Protein AF-A0A922HYL7-F1 (afdb_monomer)

Sequence (282 aa):
MSSSYYTVFIHINLTCRTMPSRPPATLTWHINQEIADSRYVKSLSVLSSSSDGLIGSASQLFFYSESSHYHGGLLKITCLSDIILQYTVASEEVMIGGANDPSSSSSSDLFNRYRNSAHQMITDSMSKDIPIITGISHQRYYKPGDIVNLTCISRAKPAPKLSFMVNDEEANPAQIREYPIFPLSDGSFASKLGLKFKVKMENSVSSSSSLSHSGKHYHHQLSNRLSSNSKNDRTSSNIKQYRIKCLASMEKNIYHVKNELLLGTSKQSSGLHFSENFALHP

Second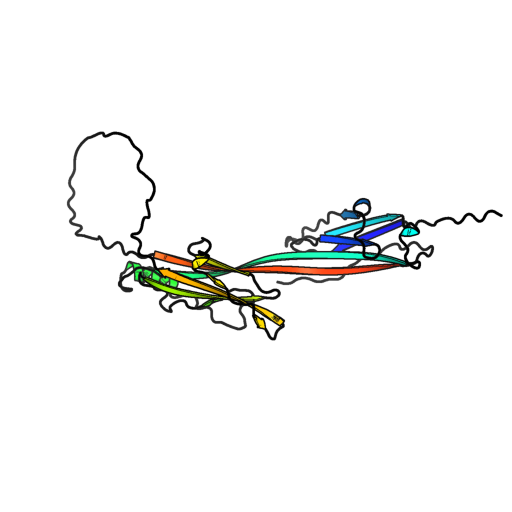ary structure (DSSP, 8-state):
---------EEEEEEEE---BSSPPEEEEEETTEEPPGGGEEEE------TT--B--EEEEEEEEPGGG-BTTEEEEEEEEEEEEEEEEEEEEEEEE--S-TTSHHHHHHHHHHTTS------TTS-TTS-EEE---TT-EE-TTPEEEEEEEEEESSPPEEEEEETTEEPPGGGEEE---EE-TTS-EEEEEEEEEEPPPTT------------------------------------EEEEEEEEEEEEEEEEEEEEEEEESSS----------------

Nearest PDB structures (foldseek):
  7sht-assembly1_D  TM=2.839E-01  e=1.387E-04  Homo sapiens
  5lgk-assembly2_C  TM=2.955E-01  e=4.429E-04  Homo sapiens
  5mok-assembly1_A  TM=3.196E-01  e=3.242E-03  Homo sapiens
  7shz-assembly2_G-2  TM=3.278E-01  e=5.046E-03  Homo sapiens
  5mok-assembly1_C  TM=3.016E-01  e=3.827E-03  Homo sapiens

pLDDT: mean 71.83, std 23.84, range [24.25, 98.25]

Structure (mmCIF, N/CA/C/O backbone):
data_AF-A0A922HYL7-F1
#
_entry.id   AF-A0A922HYL7-F1
#
loop_
_atom_site.group_PDB
_atom_site.id
_atom_site.type_symbol
_atom_site.label_atom_id
_atom_site.label_alt_id
_atom_site.label_comp_id
_atom_site.label_asym_id
_atom_site.label_entity_id
_atom_site.label_seq_id
_atom_site.pdbx_PDB_ins_code
_atom_site.Cartn_x
_atom_site.Cartn_y
_atom_site.Cartn_z
_atom_site.occupancy
_atom_site.B_iso_or_equiv
_atom_site.auth_seq_id
_atom_site.auth_comp_id
_atom_site.auth_asym_id
_atom_site.auth_atom_id
_atom_site.pdbx_PDB_model_num
ATOM 1 N N . MET A 1 1 ? 35.773 -18.701 -55.624 1.00 32.81 1 MET A N 1
ATOM 2 C CA . MET A 1 1 ? 35.397 -17.430 -54.968 1.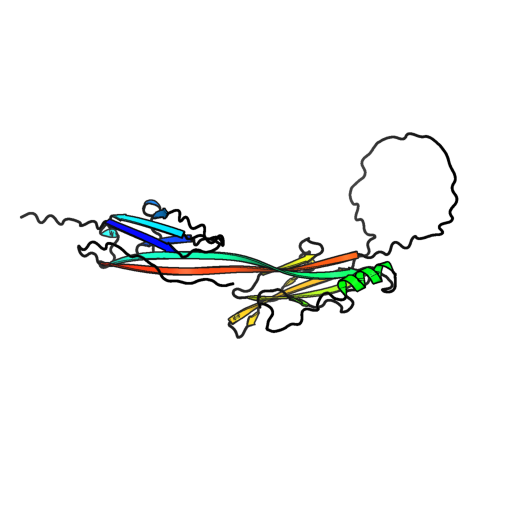00 32.81 1 MET A CA 1
ATOM 3 C C . MET A 1 1 ? 34.845 -17.779 -53.599 1.00 32.81 1 MET A C 1
ATOM 5 O O . MET A 1 1 ? 33.815 -18.432 -53.524 1.00 32.81 1 MET A O 1
ATOM 9 N N . SER A 1 2 ? 35.603 -17.477 -52.544 1.00 33.75 2 SER A N 1
ATOM 10 C CA . SER A 1 2 ? 35.212 -17.737 -51.156 1.00 33.75 2 SER A CA 1
ATOM 11 C C . SER A 1 2 ? 34.183 -16.686 -50.741 1.00 33.75 2 SER A C 1
ATOM 13 O O . SER A 1 2 ? 34.509 -15.501 -50.707 1.00 33.75 2 SER A O 1
ATOM 15 N N . SER A 1 3 ? 32.936 -17.093 -50.507 1.00 31.38 3 SER A N 1
ATOM 16 C CA . SER A 1 3 ? 31.897 -16.207 -49.977 1.00 31.38 3 SER A CA 1
ATOM 17 C C . SER A 1 3 ? 32.076 -16.117 -48.465 1.00 31.38 3 SER A C 1
ATOM 19 O O . SER A 1 3 ? 31.542 -16.938 -47.721 1.00 31.38 3 SER A O 1
ATOM 21 N N . SER A 1 4 ? 32.865 -15.147 -48.002 1.00 33.19 4 SER A N 1
ATOM 22 C CA . SER A 1 4 ? 32.907 -14.794 -46.584 1.00 33.19 4 SER A CA 1
ATOM 23 C C . SER A 1 4 ? 31.569 -14.164 -46.201 1.00 33.19 4 SER A C 1
ATOM 25 O O . SER A 1 4 ? 31.315 -12.996 -46.490 1.00 33.19 4 SER A O 1
ATOM 27 N N . TYR A 1 5 ? 30.696 -14.945 -45.568 1.00 37.66 5 TYR A N 1
ATOM 28 C CA . TYR A 1 5 ? 29.539 -14.415 -44.855 1.00 37.66 5 TYR A CA 1
ATOM 29 C C . TYR A 1 5 ? 30.061 -13.595 -43.672 1.00 37.66 5 TYR A C 1
ATOM 31 O O . TYR A 1 5 ? 30.460 -14.146 -42.650 1.00 37.66 5 TYR A O 1
ATOM 39 N N . TYR A 1 6 ? 30.125 -12.274 -43.825 1.00 39.06 6 TYR A N 1
ATOM 40 C CA . TYR A 1 6 ? 30.402 -11.386 -42.704 1.00 39.06 6 TYR A CA 1
ATOM 41 C C . TYR A 1 6 ? 29.176 -11.374 -41.793 1.00 39.06 6 TYR A C 1
ATOM 43 O O . TYR A 1 6 ? 28.117 -10.876 -42.177 1.00 39.06 6 TYR A O 1
ATOM 51 N N . THR A 1 7 ? 29.308 -11.920 -40.586 1.00 45.84 7 THR A N 1
ATOM 52 C CA . THR A 1 7 ? 28.324 -11.719 -39.522 1.00 45.84 7 THR A CA 1
ATOM 53 C C . THR A 1 7 ? 28.359 -10.240 -39.151 1.00 45.84 7 THR A C 1
ATOM 55 O O . THR A 1 7 ? 29.299 -9.767 -38.513 1.00 45.84 7 THR A O 1
ATOM 58 N N . VAL A 1 8 ? 27.379 -9.471 -39.622 1.00 52.75 8 VAL A N 1
ATOM 59 C CA . VAL A 1 8 ? 27.246 -8.061 -39.250 1.00 52.75 8 VAL A CA 1
ATOM 60 C C . VAL A 1 8 ? 26.714 -8.022 -37.822 1.00 52.75 8 VAL A C 1
ATOM 62 O O . VAL A 1 8 ? 25.523 -8.205 -37.596 1.00 52.75 8 VAL A O 1
ATOM 65 N N . PHE A 1 9 ? 27.601 -7.806 -36.855 1.00 61.69 9 PHE A N 1
ATOM 66 C CA . PHE A 1 9 ? 27.202 -7.523 -35.481 1.00 61.69 9 PHE A CA 1
ATOM 67 C C . PHE A 1 9 ? 26.658 -6.093 -35.424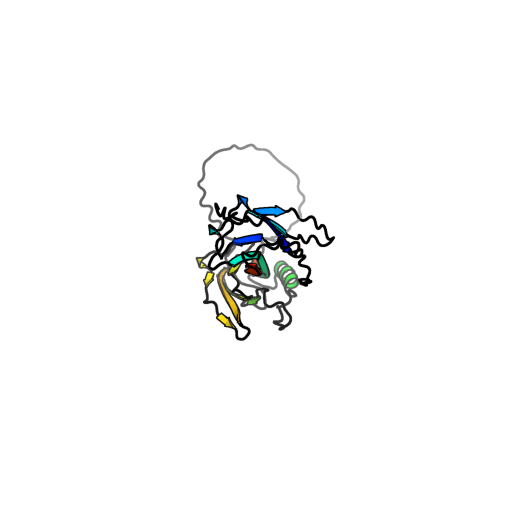 1.00 61.69 9 PHE A C 1
ATOM 69 O O . PHE A 1 9 ? 27.402 -5.132 -35.641 1.00 61.69 9 PHE A O 1
ATOM 76 N N . ILE A 1 10 ? 25.359 -5.929 -35.155 1.00 71.69 10 ILE A N 1
ATOM 77 C CA . ILE A 1 10 ? 24.786 -4.600 -34.918 1.00 71.69 10 ILE A CA 1
ATOM 78 C C . ILE A 1 10 ? 25.070 -4.241 -33.468 1.00 71.69 10 ILE A C 1
ATOM 80 O O . ILE A 1 10 ? 24.700 -4.964 -32.540 1.00 71.69 10 ILE A O 1
ATOM 84 N N . HIS A 1 11 ? 25.746 -3.118 -33.282 1.00 80.25 11 HIS A N 1
ATOM 85 C CA . HIS A 1 11 ? 26.005 -2.570 -31.970 1.00 80.25 11 HIS A CA 1
ATOM 86 C C . HIS A 1 11 ? 24.747 -1.874 -31.445 1.00 80.25 11 HIS A C 1
ATOM 88 O O . HIS A 1 11 ? 24.308 -0.862 -31.997 1.00 80.25 11 HIS A O 1
ATOM 94 N N . ILE A 1 12 ? 24.161 -2.425 -30.389 1.00 84.94 12 ILE A N 1
ATOM 95 C CA . ILE A 1 12 ? 22.937 -1.913 -29.783 1.00 84.94 12 ILE A CA 1
ATOM 96 C C . ILE A 1 12 ? 23.328 -1.033 -28.614 1.00 84.94 12 ILE A C 1
ATOM 98 O O . ILE A 1 12 ? 24.046 -1.460 -27.716 1.00 84.94 12 ILE A O 1
ATOM 102 N N . ASN A 1 13 ? 22.850 0.206 -28.642 1.00 88.12 13 ASN A N 1
ATOM 103 C CA . ASN A 1 13 ? 23.047 1.181 -27.583 1.00 88.12 13 ASN A CA 1
ATOM 104 C C . ASN A 1 13 ? 21.745 1.960 -27.395 1.00 88.12 13 ASN A C 1
ATOM 106 O O . ASN A 1 13 ? 21.476 2.935 -28.098 1.00 88.12 13 ASN A O 1
ATOM 110 N N . LEU A 1 14 ? 20.918 1.484 -26.472 1.00 88.44 14 LEU A N 1
ATOM 111 C CA . LEU A 1 14 ? 19.607 2.046 -26.185 1.00 88.44 14 LEU A CA 1
ATOM 112 C C . LEU A 1 14 ? 19.611 2.652 -24.793 1.00 88.44 14 LEU A C 1
ATOM 114 O O . LEU A 1 14 ? 20.201 2.106 -23.869 1.00 88.44 14 LEU A O 1
ATOM 118 N N . THR A 1 15 ? 18.935 3.784 -24.630 1.00 89.19 15 THR A N 1
ATOM 119 C CA . THR A 1 15 ? 18.720 4.393 -23.316 1.00 89.19 15 THR A CA 1
ATOM 120 C C . THR A 1 15 ? 17.232 4.461 -23.035 1.00 89.19 15 THR A C 1
ATOM 122 O O . THR A 1 15 ? 16.462 4.966 -23.847 1.00 89.19 15 THR A O 1
ATOM 125 N N . CYS A 1 16 ? 16.842 3.989 -21.861 1.00 89.25 16 CYS A N 1
ATOM 126 C CA . CYS A 1 16 ? 15.501 4.119 -21.327 1.00 89.25 16 CYS A CA 1
ATOM 127 C C . CYS A 1 16 ? 15.532 5.144 -20.197 1.00 89.25 16 CYS A C 1
ATOM 129 O O . CYS A 1 16 ? 16.457 5.144 -19.383 1.00 89.25 16 CYS A O 1
ATOM 131 N N . ARG A 1 17 ? 14.550 6.045 -20.175 1.00 86.88 17 ARG A N 1
ATOM 132 C CA . ARG A 1 17 ? 14.385 7.066 -19.139 1.00 86.88 17 ARG A CA 1
ATOM 133 C C . ARG A 1 17 ? 12.930 7.103 -18.702 1.00 86.88 17 ARG A C 1
ATOM 135 O O . ARG A 1 17 ? 12.044 7.011 -19.549 1.00 86.88 17 ARG A O 1
ATOM 142 N N . THR A 1 18 ? 12.700 7.266 -17.408 1.00 84.88 18 THR A N 1
ATOM 143 C CA . THR A 1 18 ? 11.376 7.523 -16.840 1.00 84.88 18 THR A CA 1
ATOM 144 C C . THR A 1 18 ? 11.246 8.984 -16.452 1.00 84.88 18 THR A C 1
ATOM 146 O O . THR A 1 18 ? 12.239 9.679 -16.223 1.00 84.88 18 THR A O 1
ATOM 149 N N . MET A 1 19 ? 10.005 9.440 -16.321 1.00 80.62 19 MET A N 1
ATOM 150 C CA . MET A 1 19 ? 9.740 10.706 -15.651 1.00 80.62 19 MET A CA 1
ATOM 151 C C . MET A 1 19 ? 10.118 10.641 -14.163 1.00 80.62 19 MET A C 1
ATOM 153 O O . MET A 1 19 ? 10.165 9.542 -13.589 1.00 80.62 19 MET A O 1
ATOM 157 N N . PRO A 1 20 ? 10.381 11.801 -13.533 1.00 82.00 20 PRO A N 1
ATOM 158 C CA . PRO A 1 20 ? 10.578 11.881 -12.097 1.00 82.00 20 PRO A CA 1
ATOM 159 C C . PRO A 1 20 ? 9.376 11.343 -11.323 1.00 82.00 20 PRO A C 1
ATOM 161 O O . PRO A 1 20 ? 8.229 11.664 -11.623 1.00 82.00 20 PRO A O 1
ATOM 164 N N . SER A 1 21 ? 9.648 10.512 -10.324 1.00 82.56 21 SER A N 1
ATOM 165 C CA . SER A 1 21 ? 8.646 9.911 -9.445 1.00 82.56 21 SER A CA 1
ATOM 166 C C . SER A 1 21 ? 9.212 9.751 -8.036 1.00 82.56 21 SER A C 1
ATOM 168 O O . SER A 1 21 ? 10.406 9.957 -7.794 1.00 82.56 21 SER A O 1
ATOM 170 N N . ARG A 1 22 ? 8.341 9.430 -7.077 1.00 82.44 22 ARG A N 1
ATOM 171 C CA . ARG A 1 22 ? 8.742 9.095 -5.712 1.00 82.44 22 ARG A CA 1
ATOM 172 C C . ARG A 1 22 ? 7.908 7.905 -5.215 1.00 82.44 22 ARG A C 1
ATOM 174 O O . ARG A 1 22 ? 6.709 8.084 -5.007 1.00 82.44 22 ARG A O 1
ATOM 181 N N . PRO A 1 23 ? 8.520 6.725 -4.998 1.00 86.62 23 PRO A N 1
ATOM 182 C CA . PRO A 1 23 ? 9.939 6.404 -5.220 1.00 86.62 23 PRO A CA 1
ATOM 183 C C . PRO A 1 23 ? 10.324 6.403 -6.717 1.00 86.62 23 PRO A C 1
ATOM 185 O O . PRO A 1 23 ? 9.430 6.346 -7.559 1.00 86.62 23 PRO A O 1
ATOM 188 N N . PRO A 1 24 ? 11.627 6.484 -7.059 1.00 86.00 24 PRO A N 1
ATOM 189 C CA . PRO A 1 24 ? 12.080 6.364 -8.443 1.00 86.00 24 PRO A CA 1
ATOM 190 C C . PRO A 1 24 ? 11.758 4.976 -9.010 1.00 86.00 24 PRO A C 1
ATOM 192 O O . PRO A 1 24 ? 11.843 3.969 -8.306 1.00 86.00 24 PRO A O 1
ATOM 195 N N . ALA A 1 25 ? 11.428 4.919 -10.298 1.00 88.69 25 ALA A N 1
ATOM 196 C CA . ALA A 1 25 ? 11.105 3.670 -10.976 1.00 88.69 25 ALA A CA 1
ATOM 197 C C . ALA A 1 25 ? 12.315 2.730 -11.091 1.00 88.69 25 ALA A C 1
ATOM 199 O O . ALA A 1 25 ? 13.434 3.157 -11.379 1.00 88.69 25 ALA A O 1
ATOM 200 N N . THR A 1 26 ? 12.082 1.431 -10.960 1.00 91.06 26 THR A N 1
ATOM 201 C CA . THR A 1 26 ? 13.062 0.391 -11.279 1.00 91.06 26 THR A CA 1
ATOM 202 C C . THR A 1 26 ? 12.964 0.053 -12.761 1.00 91.06 26 THR A C 1
ATOM 204 O O . THR A 1 26 ? 11.878 -0.234 -13.256 1.00 91.06 26 THR A O 1
ATOM 207 N N . LEU A 1 27 ? 14.089 0.090 -13.480 1.00 91.50 27 LEU A N 1
ATOM 208 C CA . LEU A 1 27 ? 14.145 -0.203 -14.913 1.00 91.50 27 LEU A CA 1
ATOM 209 C C . LEU A 1 27 ? 14.733 -1.588 -15.178 1.00 91.50 27 LEU A C 1
ATOM 211 O O . LEU A 1 27 ? 15.870 -1.854 -14.795 1.00 91.50 27 LEU A O 1
ATOM 215 N N . THR A 1 28 ? 13.993 -2.421 -15.906 1.00 94.50 28 THR A N 1
ATOM 216 C CA . THR A 1 28 ? 14.413 -3.764 -16.328 1.00 94.50 28 THR A CA 1
ATOM 217 C C . THR A 1 28 ? 14.401 -3.861 -17.847 1.00 94.50 28 THR A C 1
ATOM 219 O O . THR A 1 28 ? 13.447 -3.435 -18.496 1.00 94.50 28 THR A O 1
ATOM 222 N N . TRP A 1 29 ? 15.456 -4.430 -18.426 1.00 95.81 29 TRP A N 1
ATOM 223 C CA . TRP A 1 29 ? 15.527 -4.699 -19.860 1.00 95.81 29 TRP A CA 1
ATOM 224 C C . TRP A 1 29 ? 15.229 -6.163 -20.146 1.00 95.81 29 TRP A C 1
ATOM 226 O O . TRP A 1 29 ? 15.710 -7.040 -19.432 1.00 95.81 29 TRP A O 1
ATOM 236 N N . HIS A 1 30 ? 14.493 -6.417 -21.223 1.00 95.00 30 HIS A N 1
ATOM 237 C CA . HIS A 1 30 ? 14.316 -7.750 -21.776 1.00 95.00 30 HIS A CA 1
ATOM 238 C C . HIS A 1 30 ? 14.796 -7.803 -23.223 1.00 95.00 30 HIS A C 1
ATOM 240 O O . HIS A 1 30 ? 14.518 -6.895 -24.011 1.00 95.00 30 HIS A O 1
ATOM 246 N N . ILE A 1 31 ? 15.468 -8.895 -23.568 1.00 93.00 31 ILE A N 1
ATOM 247 C CA . ILE A 1 31 ? 15.835 -9.275 -24.928 1.00 93.00 31 ILE A CA 1
ATOM 248 C C . ILE A 1 31 ? 15.011 -10.519 -25.262 1.00 93.00 31 ILE A C 1
ATOM 250 O O . ILE A 1 31 ? 15.095 -11.530 -24.578 1.00 93.00 31 ILE A O 1
ATOM 254 N N . ASN A 1 32 ? 14.148 -10.426 -26.272 1.00 90.69 32 ASN A N 1
ATOM 255 C CA . ASN A 1 32 ? 13.232 -11.492 -26.687 1.00 90.69 32 ASN A CA 1
ATOM 256 C C . ASN A 1 32 ? 12.379 -12.087 -25.554 1.00 90.69 32 ASN A C 1
ATOM 258 O O . ASN A 1 32 ? 12.072 -13.272 -25.567 1.00 90.69 32 ASN A O 1
ATOM 262 N N . GLN A 1 33 ? 11.911 -11.231 -24.636 1.00 89.94 33 GLN A N 1
ATOM 263 C CA . GLN A 1 33 ? 11.113 -11.572 -23.441 1.00 89.94 33 GLN A CA 1
ATOM 264 C C . GLN A 1 33 ? 11.919 -12.153 -22.268 1.00 89.94 33 GLN A C 1
ATOM 266 O O . GLN A 1 33 ? 11.398 -12.202 -21.155 1.00 89.94 33 GLN A O 1
ATOM 271 N N . GLU A 1 34 ? 13.196 -12.476 -22.454 1.00 93.94 34 GLU A N 1
ATOM 272 C CA . GLU A 1 34 ? 14.091 -12.880 -21.367 1.00 93.94 34 GLU A CA 1
ATOM 273 C C . GLU A 1 34 ? 14.771 -11.664 -20.740 1.00 93.94 34 GLU A C 1
ATOM 275 O O . GLU A 1 34 ? 15.048 -10.684 -21.430 1.00 93.94 34 GLU A O 1
ATOM 280 N N . ILE A 1 35 ? 15.025 -11.701 -19.429 1.00 95.50 35 ILE A N 1
ATOM 281 C CA . ILE A 1 35 ? 15.731 -10.616 -18.736 1.00 95.50 35 ILE A CA 1
ATOM 282 C C . ILE A 1 35 ? 17.129 -10.482 -19.346 1.00 95.50 35 ILE A C 1
ATOM 284 O O . ILE A 1 35 ? 17.865 -11.462 -19.447 1.00 95.50 35 ILE A O 1
ATOM 288 N N . ALA A 1 36 ? 17.486 -9.265 -19.754 1.00 94.56 36 ALA A N 1
ATOM 289 C CA . ALA A 1 36 ? 18.796 -8.991 -20.322 1.00 94.56 36 ALA A CA 1
ATOM 290 C C . ALA A 1 36 ? 19.898 -9.276 -19.291 1.00 94.56 36 ALA A C 1
ATOM 292 O O . ALA A 1 36 ? 19.763 -8.943 -18.111 1.00 94.56 36 ALA A O 1
ATOM 293 N N . ASP A 1 37 ? 21.009 -9.848 -19.752 1.00 94.31 37 ASP A N 1
ATOM 294 C CA . ASP A 1 37 ? 22.188 -10.066 -18.918 1.00 94.31 37 ASP A CA 1
ATOM 295 C C . ASP A 1 37 ? 22.644 -8.737 -18.291 1.00 94.31 37 ASP A C 1
ATOM 297 O O . ASP A 1 37 ? 22.739 -7.708 -18.968 1.00 94.31 37 ASP A O 1
ATOM 301 N N . SER A 1 38 ? 22.939 -8.750 -16.989 1.00 93.75 38 SER A N 1
ATOM 302 C CA . SER A 1 38 ? 23.337 -7.550 -16.249 1.00 93.75 38 SER A CA 1
ATOM 303 C C . SER A 1 38 ? 24.608 -6.906 -16.807 1.00 93.75 38 SER A C 1
ATOM 305 O O . SER A 1 38 ? 24.785 -5.699 -16.671 1.00 93.75 38 SER A O 1
ATOM 307 N N . ARG A 1 39 ? 25.459 -7.669 -17.508 1.00 94.44 39 ARG A N 1
ATOM 308 C CA . ARG A 1 39 ? 26.647 -7.159 -18.212 1.00 94.44 39 ARG A CA 1
ATOM 309 C C . ARG A 1 39 ? 26.302 -6.201 -19.353 1.00 94.44 39 ARG A C 1
ATOM 311 O O . ARG A 1 39 ? 27.126 -5.359 -19.699 1.00 94.44 39 ARG A O 1
ATOM 318 N N . TYR A 1 40 ? 25.106 -6.320 -19.928 1.00 93.38 40 TYR A N 1
ATOM 319 C CA . TYR A 1 40 ? 24.616 -5.434 -20.985 1.00 93.38 40 TYR A CA 1
ATOM 320 C C . TYR A 1 40 ? 23.902 -4.201 -20.436 1.00 93.38 40 TYR A C 1
ATOM 322 O O . TYR A 1 40 ? 23.618 -3.272 -21.189 1.00 93.38 40 TYR A O 1
ATOM 330 N N . VAL A 1 41 ? 23.586 -4.176 -19.141 1.00 95.00 41 VAL A N 1
ATOM 331 C CA . VAL A 1 41 ? 22.745 -3.144 -18.542 1.00 95.00 41 VAL A CA 1
ATOM 332 C C . VAL A 1 41 ? 23.574 -2.247 -17.637 1.00 95.00 41 VAL A C 1
ATOM 334 O O . VAL A 1 41 ? 24.170 -2.682 -16.656 1.00 95.00 41 VAL A O 1
ATOM 337 N N . LYS A 1 42 ? 23.552 -0.947 -17.921 1.00 92.50 42 LYS A N 1
ATOM 338 C CA . LYS A 1 42 ? 24.167 0.072 -17.073 1.00 92.50 42 LYS A CA 1
ATOM 339 C C . LYS A 1 42 ? 23.096 0.990 -16.506 1.00 92.50 42 LYS A C 1
ATOM 341 O O . LYS A 1 42 ? 22.421 1.693 -17.255 1.00 92.50 42 LYS A O 1
ATOM 346 N N . SER A 1 43 ? 22.962 1.024 -15.182 1.00 86.62 43 SER A N 1
ATOM 347 C CA . SER A 1 43 ? 22.154 2.054 -14.524 1.00 86.62 43 SER A CA 1
ATOM 348 C C . SER A 1 43 ? 22.813 3.419 -14.725 1.00 86.62 43 SER A C 1
ATOM 350 O O . SER A 1 43 ? 24.023 3.572 -14.532 1.00 86.62 43 SER A O 1
ATOM 352 N N . LEU A 1 44 ? 22.030 4.401 -15.160 1.00 83.94 44 LEU A N 1
ATOM 353 C CA . LEU A 1 44 ? 22.473 5.776 -15.320 1.00 83.94 44 LEU A CA 1
ATOM 354 C C . LEU A 1 44 ? 21.883 6.586 -14.169 1.00 83.94 44 LEU A C 1
ATOM 356 O O . LEU A 1 44 ? 20.667 6.649 -13.999 1.00 83.94 44 LEU A O 1
ATOM 360 N N . SER A 1 45 ? 22.738 7.242 -13.388 1.00 62.94 45 SER A N 1
ATOM 361 C CA . SER A 1 45 ? 22.275 8.194 -12.382 1.00 62.94 45 SER A CA 1
ATOM 362 C C . SER A 1 45 ? 21.597 9.370 -13.084 1.00 62.94 45 SER A C 1
ATOM 364 O O . SER A 1 45 ? 22.265 10.134 -13.786 1.00 62.94 45 SER A O 1
ATOM 366 N N . VAL A 1 46 ? 20.288 9.536 -12.903 1.00 62.75 46 VAL A N 1
ATOM 367 C CA . VAL A 1 46 ? 19.598 10.765 -13.305 1.00 62.75 46 VAL A CA 1
ATOM 368 C C . VAL A 1 46 ? 19.570 11.692 -12.103 1.00 62.75 46 VAL A C 1
ATOM 370 O O . VAL A 1 46 ? 18.914 11.425 -11.100 1.00 62.75 46 VAL A O 1
ATOM 373 N N . LEU A 1 47 ? 20.308 12.794 -12.213 1.00 63.12 47 LEU A N 1
ATOM 374 C CA . LEU A 1 47 ? 20.111 13.953 -11.360 1.00 63.12 47 LEU A CA 1
ATOM 375 C C . LEU A 1 47 ? 18.850 14.672 -11.843 1.00 63.12 47 LEU A C 1
ATOM 377 O O . LEU A 1 47 ? 18.848 15.236 -12.935 1.00 63.12 47 LEU A O 1
ATOM 381 N N . SER A 1 48 ? 17.807 14.727 -11.026 1.00 55.28 48 SER A N 1
ATOM 382 C CA . SER A 1 48 ? 16.833 15.811 -11.147 1.00 55.28 48 SER A CA 1
ATOM 383 C C . SER A 1 48 ? 16.362 16.229 -9.765 1.00 55.28 48 SER A C 1
ATOM 385 O O . SER A 1 48 ? 15.374 15.733 -9.251 1.00 55.28 48 SER A O 1
ATOM 387 N N . SER A 1 49 ? 17.110 17.158 -9.173 1.00 52.34 49 SER A N 1
ATOM 388 C CA . SER A 1 49 ? 16.654 18.012 -8.080 1.00 52.34 49 SER A CA 1
ATOM 389 C C . SER A 1 49 ? 15.659 19.027 -8.654 1.00 52.34 49 SER A C 1
ATOM 391 O O . SER A 1 49 ? 16.001 20.191 -8.866 1.00 52.34 49 SER A O 1
ATOM 393 N N . SER A 1 50 ? 14.436 18.598 -8.954 1.00 57.00 50 SER A N 1
ATOM 394 C CA . SER A 1 50 ? 13.315 19.534 -8.926 1.00 57.00 50 SER A CA 1
ATOM 395 C C . SER A 1 50 ? 13.071 19.925 -7.464 1.00 57.00 50 SER A C 1
ATOM 397 O O . SER A 1 50 ? 13.340 19.149 -6.545 1.00 57.00 50 SER A O 1
ATOM 399 N N . SER A 1 51 ? 12.608 21.151 -7.213 1.00 63.03 51 SER A N 1
ATOM 400 C CA . SER A 1 51 ? 12.374 21.664 -5.851 1.00 63.03 51 SER A CA 1
ATOM 401 C C . SER A 1 51 ? 11.345 20.853 -5.044 1.00 63.03 51 SER A C 1
ATOM 403 O O . SER A 1 51 ? 11.195 21.076 -3.848 1.00 63.03 51 SER A O 1
ATOM 405 N N . ASP A 1 52 ? 10.640 19.923 -5.691 1.00 71.62 52 ASP A N 1
ATOM 406 C CA . ASP A 1 52 ? 9.634 19.016 -5.132 1.00 71.62 52 ASP A CA 1
ATOM 407 C C . ASP A 1 52 ? 10.201 17.653 -4.663 1.00 71.62 52 ASP A C 1
ATOM 409 O O . ASP A 1 52 ? 9.486 16.872 -4.032 1.00 71.62 52 ASP A O 1
ATOM 413 N N . GLY A 1 53 ? 11.483 17.361 -4.925 1.00 76.25 53 GLY A N 1
ATOM 414 C CA . GLY A 1 53 ? 12.146 16.126 -4.495 1.00 76.25 53 GLY A CA 1
ATOM 415 C C . GLY A 1 53 ? 11.762 14.859 -5.277 1.00 76.25 53 GLY A C 1
ATOM 416 O O . GLY A 1 53 ? 11.928 13.757 -4.746 1.00 76.25 53 GLY A O 1
ATOM 417 N N . LEU A 1 54 ? 11.238 14.985 -6.501 1.00 81.06 54 LEU A N 1
ATOM 418 C CA . LEU A 1 54 ? 10.983 13.856 -7.407 1.00 81.06 54 LEU A CA 1
ATOM 419 C C . LEU A 1 54 ? 12.264 13.398 -8.123 1.00 81.06 54 LEU A C 1
ATOM 421 O O . LEU A 1 54 ? 13.119 14.211 -8.452 1.00 81.06 54 LEU A O 1
ATOM 425 N N . ILE A 1 55 ? 12.400 12.096 -8.404 1.00 82.81 55 ILE A N 1
ATOM 426 C CA . ILE A 1 55 ? 13.633 11.523 -8.974 1.00 82.81 55 ILE A CA 1
ATOM 427 C C . ILE A 1 55 ? 13.307 10.688 -10.215 1.00 82.81 55 ILE A C 1
ATOM 429 O O . ILE A 1 55 ? 12.456 9.800 -10.171 1.00 82.81 55 ILE A O 1
ATOM 433 N N . GLY A 1 56 ? 13.965 10.984 -11.339 1.00 84.00 56 GLY A N 1
ATOM 434 C CA . GLY A 1 56 ? 13.876 10.174 -12.559 1.00 84.00 56 GLY A CA 1
ATOM 435 C C . GLY A 1 56 ? 14.813 8.966 -12.522 1.00 84.00 56 GLY A C 1
ATOM 436 O O . GLY A 1 56 ? 15.836 8.988 -11.841 1.00 84.00 56 GLY A O 1
ATOM 437 N N . SER A 1 57 ? 14.502 7.935 -13.304 1.00 87.62 57 SER A N 1
ATOM 438 C CA . SER A 1 57 ? 15.369 6.768 -13.481 1.00 87.62 57 SER A CA 1
ATOM 439 C C . SER A 1 57 ? 15.807 6.648 -14.930 1.00 87.62 57 SER A C 1
ATOM 441 O O . SER A 1 57 ? 15.028 6.905 -15.848 1.00 87.62 57 SER A O 1
ATOM 443 N N . ALA A 1 58 ? 17.052 6.235 -15.158 1.00 90.31 58 ALA A N 1
ATOM 444 C CA . ALA A 1 58 ? 17.528 5.903 -16.491 1.00 90.31 58 ALA A CA 1
ATOM 445 C C . ALA A 1 58 ? 18.443 4.685 -16.471 1.00 90.31 58 ALA A C 1
ATOM 447 O O . ALA A 1 58 ? 19.191 4.453 -15.525 1.00 90.31 58 ALA A O 1
ATOM 448 N N . SER A 1 59 ? 18.407 3.914 -17.548 1.00 92.94 59 SER A N 1
ATOM 449 C CA . SER A 1 59 ? 19.324 2.804 -17.760 1.00 92.94 59 SER A CA 1
ATOM 450 C C . SER A 1 59 ? 19.649 2.668 -19.238 1.00 92.94 59 SER A C 1
ATOM 452 O O . SER A 1 59 ? 18.873 3.051 -20.116 1.00 92.94 59 SER A O 1
ATOM 454 N N . GLN A 1 60 ? 20.835 2.148 -19.508 1.00 93.44 60 GLN A N 1
ATOM 455 C CA . GLN A 1 60 ? 21.354 1.923 -20.841 1.00 93.44 60 GLN A CA 1
ATOM 456 C C . GLN A 1 60 ? 21.477 0.422 -21.079 1.00 93.44 60 GLN A C 1
ATOM 458 O O . GLN A 1 60 ? 22.007 -0.285 -20.224 1.00 93.44 60 GLN A O 1
ATOM 463 N N . LEU A 1 61 ? 21.001 -0.042 -22.232 1.00 93.06 61 LEU A N 1
ATOM 464 C CA . LEU A 1 61 ? 21.247 -1.383 -22.746 1.00 93.06 61 LEU A CA 1
ATOM 465 C C . LEU A 1 61 ? 22.297 -1.293 -23.852 1.00 93.06 61 LEU A C 1
ATOM 467 O O . LEU A 1 61 ? 22.104 -0.580 -24.839 1.00 93.06 61 LEU A O 1
ATOM 471 N N . PHE A 1 62 ? 23.400 -2.008 -23.670 1.00 92.12 62 PHE A N 1
ATOM 472 C CA . PHE A 1 62 ? 24.573 -1.955 -24.525 1.00 92.12 62 PHE A CA 1
ATOM 473 C C . PHE A 1 62 ? 25.121 -3.362 -24.775 1.00 92.12 62 PHE A C 1
ATOM 475 O O . PHE A 1 62 ? 25.614 -4.005 -23.850 1.00 92.12 62 PHE A O 1
ATOM 482 N N . PHE A 1 63 ? 25.047 -3.842 -26.018 1.00 89.06 63 PHE A N 1
ATOM 483 C CA . PHE A 1 63 ? 25.619 -5.133 -26.411 1.00 89.06 63 PHE A CA 1
ATOM 484 C C . PHE A 1 63 ? 25.818 -5.246 -27.926 1.00 89.06 63 PHE A C 1
ATOM 486 O O . PHE A 1 63 ? 25.261 -4.475 -28.711 1.00 89.06 63 PHE A O 1
ATOM 493 N N . TYR A 1 64 ? 26.607 -6.235 -28.342 1.00 86.44 64 TYR A N 1
ATOM 494 C CA . TYR A 1 64 ? 26.718 -6.628 -29.744 1.00 86.44 64 TYR A CA 1
ATOM 495 C C . TYR A 1 64 ? 25.676 -7.701 -30.044 1.00 86.44 64 TYR A C 1
ATOM 497 O O . TYR A 1 64 ? 25.667 -8.755 -29.413 1.00 86.44 64 TYR A O 1
ATOM 505 N N . SER A 1 65 ? 24.797 -7.439 -31.008 1.00 82.81 65 SER A N 1
ATOM 506 C CA . SER A 1 65 ? 23.822 -8.440 -31.440 1.00 82.81 65 SER A CA 1
ATOM 507 C C . SER A 1 65 ? 24.495 -9.544 -32.250 1.00 82.81 65 SER A C 1
ATOM 509 O O . SER A 1 65 ? 25.076 -9.317 -33.308 1.00 82.81 65 SER A O 1
ATOM 511 N N . GLU A 1 66 ? 24.404 -10.759 -31.730 1.00 81.31 66 GLU A N 1
ATOM 512 C CA . GLU A 1 66 ? 24.801 -11.991 -32.415 1.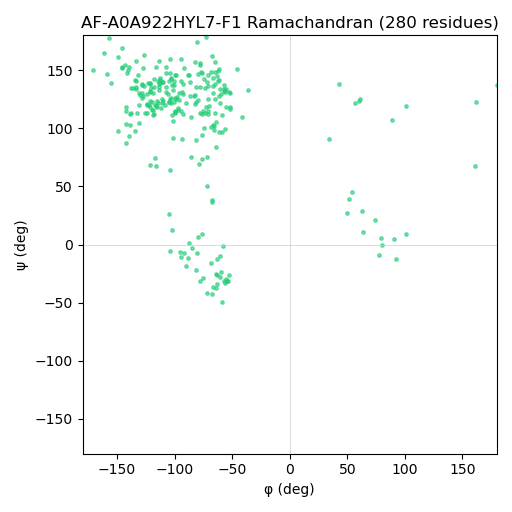00 81.31 66 GLU A CA 1
ATOM 513 C C . GLU A 1 66 ? 23.605 -12.644 -33.117 1.00 81.31 66 GLU A C 1
ATOM 515 O O . GLU A 1 66 ? 22.458 -12.429 -32.724 1.00 81.31 66 GLU A O 1
ATOM 520 N N . SER A 1 67 ? 23.858 -13.509 -34.105 1.00 78.56 67 SER A N 1
ATOM 521 C CA . SER A 1 67 ? 22.807 -14.248 -34.824 1.00 78.56 67 SER A CA 1
ATOM 522 C C . SER A 1 67 ? 21.887 -15.060 -33.902 1.00 78.56 67 SER A C 1
ATOM 524 O O . SER A 1 67 ? 20.711 -15.218 -34.212 1.00 78.56 67 SER A O 1
ATOM 526 N N . SER A 1 68 ? 22.399 -15.524 -32.758 1.00 80.88 68 SER A N 1
ATOM 527 C CA . SER A 1 68 ? 21.648 -16.232 -31.709 1.00 80.88 68 SER A CA 1
ATOM 528 C C . SER A 1 68 ? 20.516 -15.399 -31.099 1.00 80.88 68 SER A C 1
ATOM 530 O O . SER A 1 68 ? 19.506 -15.958 -30.679 1.00 80.88 68 SER A O 1
ATOM 532 N N . HIS A 1 69 ? 20.647 -14.071 -31.092 1.00 80.19 69 HIS A N 1
ATOM 533 C CA . HIS A 1 69 ? 19.639 -13.166 -30.547 1.00 80.19 69 HIS A CA 1
ATOM 534 C C . HIS A 1 69 ? 18.481 -12.901 -31.519 1.00 80.19 69 HIS A C 1
ATOM 536 O O . HIS A 1 69 ? 17.513 -12.251 -31.139 1.00 80.19 69 HIS A O 1
ATOM 542 N N . TYR A 1 70 ? 18.545 -13.356 -32.772 1.00 82.62 70 TYR A N 1
ATOM 543 C CA . TYR A 1 70 ? 17.479 -13.121 -33.745 1.00 82.62 70 TYR A CA 1
ATOM 544 C C . TYR A 1 70 ? 16.575 -14.347 -33.866 1.00 82.62 70 TYR A C 1
ATOM 546 O O . TYR A 1 70 ? 16.976 -15.388 -34.385 1.00 82.62 70 TYR A O 1
ATOM 554 N N . HIS A 1 71 ? 15.314 -14.211 -33.464 1.00 83.62 71 HIS A N 1
ATOM 555 C CA . HIS A 1 71 ? 14.300 -15.246 -33.661 1.00 83.62 71 HIS A CA 1
ATOM 556 C C . HIS A 1 71 ? 13.452 -14.889 -34.879 1.00 83.62 71 HIS A C 1
ATOM 558 O O . HIS A 1 71 ? 12.776 -13.863 -34.902 1.00 83.62 71 HIS A O 1
ATOM 564 N N . GLY A 1 72 ? 13.537 -15.701 -35.937 1.00 80.88 72 GLY A N 1
ATOM 565 C CA . GLY A 1 72 ? 12.867 -15.395 -37.207 1.00 80.88 72 GLY A CA 1
ATOM 566 C C . GLY A 1 72 ? 13.371 -14.105 -37.871 1.00 80.88 72 GLY A C 1
ATOM 567 O O . GLY A 1 72 ? 12.605 -13.429 -38.549 1.00 80.88 72 GLY A O 1
ATOM 568 N N . GLY A 1 73 ? 14.638 -13.733 -37.644 1.00 80.12 73 GLY A N 1
ATOM 569 C CA . GLY A 1 73 ? 15.240 -12.499 -38.172 1.00 80.12 73 GLY A CA 1
ATOM 570 C C . GLY A 1 73 ? 14.887 -11.226 -37.393 1.00 80.12 73 GLY A C 1
ATOM 571 O O . GLY A 1 73 ? 15.274 -10.129 -37.805 1.00 80.12 73 GLY A O 1
ATOM 572 N N . LEU A 1 74 ? 14.182 -11.365 -36.267 1.00 80.25 74 LEU A N 1
ATOM 573 C CA . LEU A 1 74 ? 13.746 -10.267 -35.414 1.00 80.25 74 LEU A CA 1
ATOM 574 C C . LEU A 1 74 ? 14.429 -10.320 -34.053 1.00 80.25 74 LEU A C 1
ATOM 576 O O . LEU A 1 74 ? 14.576 -11.384 -33.455 1.00 80.25 74 LEU A O 1
ATOM 580 N N . LEU A 1 75 ? 14.786 -9.142 -33.559 1.00 84.75 75 LEU A N 1
ATOM 581 C CA . LEU A 1 75 ? 15.262 -8.926 -32.205 1.00 84.75 75 LEU A CA 1
ATOM 582 C C . LEU A 1 75 ? 14.290 -7.978 -31.504 1.00 84.75 75 LEU A C 1
ATOM 584 O O . LEU A 1 75 ? 14.138 -6.822 -31.902 1.00 84.75 75 LEU A O 1
ATOM 588 N N . LYS A 1 76 ? 13.616 -8.469 -30.466 1.00 88.88 76 LYS A N 1
ATOM 589 C CA . LYS A 1 76 ? 12.686 -7.680 -29.659 1.00 88.88 76 LYS A CA 1
ATOM 590 C C . LYS A 1 76 ? 13.390 -7.201 -28.401 1.00 88.88 76 LYS A C 1
ATOM 592 O O . LYS A 1 76 ? 13.913 -8.008 -27.640 1.00 88.88 76 LYS A O 1
ATOM 597 N N . ILE A 1 77 ? 13.345 -5.902 -28.153 1.00 91.50 77 ILE A N 1
ATOM 598 C CA . ILE A 1 77 ? 13.884 -5.293 -26.942 1.00 91.50 77 ILE A CA 1
ATOM 599 C C . ILE A 1 77 ? 12.742 -4.632 -26.187 1.00 91.50 77 ILE A C 1
ATOM 601 O O . ILE A 1 77 ? 11.915 -3.938 -26.776 1.00 91.50 77 ILE A O 1
ATOM 605 N N . THR A 1 78 ? 12.701 -4.825 -24.876 1.00 93.50 78 THR A N 1
ATOM 606 C CA . THR A 1 78 ? 11.693 -4.217 -24.011 1.00 93.50 78 THR A CA 1
ATOM 607 C C . THR A 1 78 ? 12.376 -3.517 -22.846 1.00 93.50 78 THR A C 1
ATOM 609 O O . THR A 1 78 ? 13.203 -4.122 -22.172 1.00 93.50 78 THR A O 1
ATOM 612 N N . CYS A 1 79 ? 12.018 -2.261 -22.584 1.00 93.19 79 CYS A N 1
ATOM 613 C CA . CYS A 1 79 ? 12.279 -1.607 -21.306 1.00 93.19 79 CYS A CA 1
ATOM 614 C C . CYS A 1 79 ? 10.989 -1.620 -20.480 1.00 93.19 79 CYS A C 1
ATOM 616 O O . CYS A 1 79 ? 9.954 -1.119 -20.927 1.00 93.19 79 CYS A O 1
ATOM 618 N N . LEU A 1 80 ? 11.058 -2.197 -19.287 1.00 93.00 80 LEU A N 1
ATOM 619 C CA . LEU A 1 80 ? 10.003 -2.204 -18.284 1.00 93.00 80 LEU A CA 1
ATOM 620 C C . LEU A 1 80 ? 10.387 -1.233 -17.167 1.00 93.00 80 LEU A C 1
ATOM 622 O O . LEU A 1 80 ? 11.487 -1.329 -16.627 1.00 93.00 80 LEU A O 1
ATOM 626 N N . SER A 1 81 ? 9.481 -0.331 -16.798 1.00 91.44 81 SER A N 1
ATOM 627 C CA . SER A 1 81 ? 9.583 0.449 -15.566 1.00 91.44 81 SER A CA 1
ATOM 628 C C . SER A 1 81 ? 8.558 -0.037 -14.547 1.00 91.44 81 SER A C 1
ATOM 630 O O . SER A 1 81 ? 7.379 -0.134 -14.889 1.00 91.44 81 SER A O 1
ATOM 632 N N . ASP A 1 82 ? 8.994 -0.272 -13.315 1.00 89.62 82 ASP A N 1
ATOM 633 C CA . ASP A 1 82 ? 8.169 -0.684 -12.173 1.00 89.62 82 ASP A CA 1
ATOM 634 C C . ASP A 1 82 ? 8.301 0.350 -11.042 1.00 89.62 82 ASP A C 1
ATOM 636 O O . ASP A 1 82 ? 9.414 0.749 -10.687 1.00 89.62 82 ASP A O 1
ATOM 640 N N . ILE A 1 83 ? 7.174 0.803 -10.491 1.00 89.38 83 ILE A N 1
ATOM 641 C CA . ILE A 1 83 ? 7.117 1.586 -9.254 1.00 89.38 83 ILE A CA 1
ATOM 642 C C . ILE A 1 83 ? 6.236 0.843 -8.248 1.00 89.38 83 ILE A C 1
ATOM 644 O O . ILE A 1 83 ? 5.031 0.692 -8.462 1.00 89.38 83 ILE A O 1
ATOM 648 N N . ILE A 1 84 ? 6.817 0.493 -7.100 1.00 87.25 84 ILE A N 1
ATOM 649 C CA . ILE A 1 84 ? 6.094 -0.056 -5.950 1.00 87.25 84 ILE A CA 1
ATOM 650 C C . ILE A 1 84 ? 5.864 1.062 -4.932 1.00 87.25 84 ILE A C 1
ATOM 652 O O . ILE A 1 84 ? 6.805 1.570 -4.321 1.00 87.25 84 ILE A O 1
ATOM 656 N N . LEU A 1 85 ? 4.603 1.444 -4.734 1.00 86.25 85 LEU A N 1
ATOM 657 C CA . LEU A 1 85 ? 4.193 2.421 -3.732 1.00 86.25 85 LEU A CA 1
ATOM 658 C C . LEU A 1 85 ? 3.594 1.702 -2.521 1.00 86.25 85 LEU A C 1
ATOM 660 O O . LEU A 1 85 ? 2.494 1.158 -2.605 1.00 86.25 85 LEU A O 1
ATOM 664 N N . GLN A 1 86 ? 4.294 1.741 -1.390 1.00 89.12 86 GLN A N 1
ATOM 665 C CA . GLN A 1 86 ? 3.787 1.267 -0.103 1.00 89.12 86 GLN A CA 1
ATOM 666 C C . GLN A 1 86 ? 3.429 2.464 0.773 1.00 89.12 86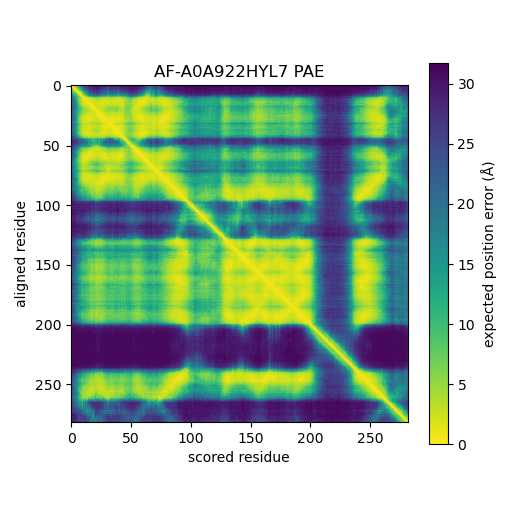 GLN A C 1
ATOM 668 O O . GLN A 1 86 ? 4.271 3.321 1.041 1.00 89.12 86 GLN A O 1
ATOM 673 N N . TYR A 1 87 ? 2.180 2.533 1.222 1.00 87.31 87 TYR A N 1
ATOM 674 C CA . TYR A 1 87 ? 1.721 3.615 2.087 1.00 87.31 87 TYR A CA 1
ATOM 675 C C . TYR A 1 87 ? 0.739 3.110 3.133 1.00 87.31 87 TYR A C 1
ATOM 677 O O . TYR A 1 87 ? 0.078 2.086 2.967 1.00 87.31 87 TYR A O 1
ATOM 685 N N . THR A 1 88 ? 0.676 3.828 4.250 1.00 90.75 88 THR A N 1
ATOM 686 C CA . THR A 1 88 ? -0.263 3.553 5.334 1.00 90.75 88 THR A CA 1
ATOM 687 C C . THR A 1 88 ? -0.950 4.844 5.726 1.00 90.75 88 THR A C 1
ATOM 689 O O . THR A 1 88 ? -0.297 5.860 5.957 1.00 90.75 88 THR A O 1
ATOM 692 N N . VAL A 1 89 ? -2.270 4.789 5.809 1.00 90.62 89 VAL A N 1
ATOM 693 C CA . VAL A 1 89 ? -3.112 5.869 6.322 1.00 90.62 89 VAL A CA 1
ATOM 694 C C . VAL A 1 89 ? -3.820 5.383 7.576 1.00 90.62 89 VAL A C 1
ATOM 696 O O . VAL A 1 89 ? -4.025 4.182 7.751 1.00 90.62 89 VAL A O 1
ATOM 699 N N . ALA A 1 90 ? -4.171 6.299 8.473 1.00 90.75 90 ALA A N 1
ATOM 700 C CA . ALA A 1 90 ? -4.762 5.930 9.748 1.00 90.75 90 ALA A CA 1
ATOM 701 C C . ALA A 1 90 ? -5.883 6.873 10.167 1.00 90.75 90 ALA A C 1
ATOM 703 O O . ALA A 1 90 ? -5.850 8.069 9.884 1.00 90.75 90 ALA A O 1
ATOM 704 N N . SER A 1 91 ? -6.837 6.316 10.904 1.00 90.38 91 SER A N 1
ATOM 705 C CA . SER A 1 91 ? -7.832 7.050 11.679 1.00 90.38 91 SER A CA 1
ATOM 706 C C . SER A 1 91 ? -7.584 6.793 13.152 1.00 90.38 91 SER A C 1
ATOM 708 O O . SER A 1 91 ? -7.334 5.649 13.541 1.00 90.38 91 SER A O 1
ATOM 710 N N . GLU A 1 92 ? -7.693 7.830 13.969 1.00 89.81 92 GLU A N 1
ATOM 711 C CA . GLU A 1 92 ? -7.501 7.738 15.408 1.00 89.81 92 GLU A CA 1
ATOM 712 C C . GLU A 1 92 ? -8.752 8.202 16.145 1.00 89.81 92 GLU A C 1
ATOM 714 O O . GLU A 1 92 ? -9.350 9.217 15.803 1.00 89.81 92 GLU A O 1
ATOM 719 N N . GLU A 1 93 ? -9.111 7.465 17.187 1.00 87.62 93 GLU A N 1
ATOM 720 C CA . GLU A 1 93 ? -10.232 7.759 18.056 1.00 87.62 93 GLU A CA 1
ATOM 721 C C . GLU A 1 93 ? -9.828 7.606 19.522 1.00 87.62 93 GLU A C 1
ATOM 723 O O . GLU A 1 93 ? -9.105 6.681 19.896 1.00 87.62 93 GLU A O 1
ATOM 728 N N . VAL A 1 94 ? -10.325 8.499 20.377 1.00 86.38 94 VAL A N 1
ATOM 729 C CA . VAL A 1 94 ? -10.085 8.448 21.825 1.00 86.38 94 VAL A CA 1
ATOM 730 C C . VAL A 1 94 ? -11.389 8.152 22.554 1.00 86.38 94 VAL A C 1
ATOM 732 O O . VAL A 1 94 ? -12.435 8.743 22.259 1.00 86.38 94 VAL A O 1
ATOM 735 N N . MET A 1 95 ? -11.315 7.242 23.524 1.00 86.12 95 MET A N 1
ATOM 736 C CA . MET A 1 95 ? -12.403 6.935 24.450 1.00 86.12 95 MET A CA 1
ATOM 737 C C . MET A 1 95 ? -11.905 6.869 25.895 1.00 86.12 95 MET A C 1
ATOM 739 O O . MET A 1 95 ? -10.722 6.660 26.162 1.00 86.12 95 MET A O 1
ATOM 743 N N . ILE A 1 96 ? -12.822 7.052 26.834 1.00 83.75 96 ILE A N 1
ATOM 744 C CA . ILE A 1 96 ? -12.553 7.191 28.260 1.00 83.75 96 ILE A CA 1
ATOM 745 C C . ILE A 1 96 ? -13.170 5.997 28.993 1.00 83.75 96 ILE A C 1
ATOM 747 O O . ILE A 1 96 ? -14.366 5.738 28.892 1.00 83.75 96 ILE A O 1
ATOM 751 N N . GLY A 1 97 ? -12.350 5.266 29.735 1.00 76.81 97 GLY A N 1
ATOM 752 C CA . GLY A 1 97 ? -12.742 4.196 30.639 1.00 76.81 97 GLY A CA 1
ATOM 753 C C . GLY A 1 97 ? -12.692 4.650 32.097 1.00 76.81 97 GLY A C 1
ATOM 754 O O . GLY A 1 97 ? -11.771 5.360 32.474 1.00 76.81 97 GLY A O 1
ATOM 755 N N . GLY A 1 98 ? -13.617 4.204 32.946 1.00 67.25 98 GLY A N 1
ATOM 756 C CA . GLY A 1 98 ? -13.319 4.077 34.381 1.00 67.25 98 GLY A CA 1
ATOM 757 C C . GLY A 1 98 ? -13.806 5.148 35.364 1.00 67.25 98 GLY A C 1
ATOM 758 O O . GLY A 1 98 ? -13.491 5.034 36.548 1.00 67.25 98 GLY A O 1
ATOM 759 N N . ALA A 1 99 ? -14.645 6.111 34.967 1.00 59.09 99 ALA A N 1
ATOM 760 C CA . ALA A 1 99 ? -15.452 6.785 35.990 1.00 59.09 99 ALA A CA 1
ATOM 761 C C . ALA A 1 99 ? -16.641 5.879 36.394 1.00 59.09 99 ALA A C 1
ATOM 763 O O . ALA A 1 99 ? -17.057 4.979 35.658 1.00 59.09 99 ALA A O 1
ATOM 764 N N . ASN A 1 100 ? -17.183 6.072 37.592 1.00 53.56 100 ASN A N 1
ATOM 765 C CA . ASN A 1 100 ? -18.511 5.545 37.932 1.00 53.56 100 ASN A CA 1
ATOM 766 C C . ASN A 1 100 ? -19.601 6.574 37.597 1.00 53.56 100 ASN A C 1
ATOM 768 O O . ASN A 1 100 ? -20.761 6.199 37.426 1.00 53.56 100 ASN A O 1
ATOM 772 N N . ASP A 1 101 ? -19.203 7.841 37.434 1.00 55.97 101 ASP A N 1
ATOM 773 C CA . ASP A 1 101 ? -20.073 8.983 37.202 1.00 55.97 101 ASP A CA 1
ATOM 774 C C . ASP A 1 101 ? -19.421 9.965 36.198 1.00 55.97 101 ASP A C 1
ATOM 776 O O . ASP A 1 101 ? -18.343 10.496 36.482 1.00 55.97 101 ASP A O 1
ATOM 780 N N . PRO A 1 102 ? -20.031 10.216 35.023 1.00 54.56 102 PRO A N 1
ATOM 781 C CA . PRO A 1 102 ? -19.541 11.200 34.056 1.00 54.56 102 PRO A CA 1
ATOM 782 C C . PRO A 1 102 ? -19.540 12.648 34.585 1.00 54.56 102 PRO A C 1
ATOM 784 O O . PRO A 1 102 ? -18.918 13.509 33.961 1.00 54.56 102 PRO A O 1
ATOM 787 N N . SER A 1 103 ? -20.187 12.919 35.726 1.00 53.03 103 SER A N 1
ATOM 788 C CA . SER A 1 103 ? -20.270 14.245 36.356 1.00 53.03 103 SER A CA 1
ATOM 789 C C . SER A 1 103 ? -19.120 14.595 37.314 1.00 53.03 103 SER A C 1
ATOM 791 O O . SER A 1 103 ? -19.106 15.698 37.861 1.00 53.03 103 SER A O 1
ATOM 793 N N . SER A 1 104 ? -18.123 13.718 37.501 1.00 57.38 104 SER A N 1
ATOM 794 C CA . SER A 1 104 ? -16.912 14.101 38.242 1.00 57.38 104 SER A CA 1
ATOM 795 C C . SER A 1 104 ? -16.136 15.192 37.483 1.00 57.38 104 SER A C 1
ATOM 797 O O . SER A 1 104 ? -15.995 15.130 36.261 1.00 57.38 104 SER A O 1
ATOM 799 N N . SER A 1 105 ? -15.625 16.202 38.190 1.00 52.62 105 SER A N 1
ATOM 800 C CA . SER A 1 105 ? -14.949 17.366 37.587 1.00 52.62 105 SER A CA 1
ATOM 801 C C . SER A 1 105 ? -13.764 16.986 36.683 1.00 52.62 105 SER A C 1
ATOM 803 O O . SER A 1 105 ? -13.533 17.613 35.652 1.00 52.62 105 SER A O 1
ATOM 805 N N . SER A 1 106 ? -13.046 15.905 37.002 1.00 55.41 106 SER A N 1
ATOM 806 C CA . SER A 1 106 ? -11.950 15.390 36.166 1.00 55.41 106 SER A CA 1
ATOM 807 C C . SER A 1 106 ? -12.425 14.641 34.910 1.00 55.41 106 SER A C 1
ATOM 809 O O . SER A 1 106 ? -11.732 14.659 33.891 1.00 55.41 106 SER A O 1
ATOM 811 N N . SER A 1 107 ? -13.606 14.004 34.934 1.00 55.19 107 SER A N 1
ATOM 812 C CA . SER A 1 107 ? -14.197 13.380 33.740 1.00 55.19 107 SER A CA 1
ATOM 813 C C . SER A 1 107 ? -14.850 14.402 32.815 1.00 55.19 107 SER A C 1
ATOM 815 O O . SER A 1 107 ? -14.812 14.205 31.602 1.00 55.19 107 SER A O 1
ATOM 817 N N . SER A 1 108 ? -15.392 15.505 33.346 1.00 58.09 108 SER A N 1
ATOM 818 C CA . SER A 1 108 ? -16.028 16.550 32.534 1.00 58.09 108 SER A CA 1
ATOM 819 C C . SER A 1 108 ? -15.040 17.299 31.638 1.00 58.09 108 SER A C 1
ATOM 821 O O . SER A 1 108 ? -15.377 17.594 30.492 1.00 58.09 108 SER A O 1
ATOM 823 N N . ASP A 1 109 ? -13.811 17.546 32.098 1.00 62.22 109 ASP A N 1
ATOM 824 C CA . ASP A 1 109 ? -12.793 18.253 31.305 1.00 62.22 109 ASP A CA 1
ATOM 825 C C . ASP A 1 109 ? -12.254 17.399 30.150 1.00 62.22 109 ASP A C 1
ATOM 827 O O . ASP A 1 109 ? -12.107 17.878 29.021 1.00 62.22 109 ASP A O 1
ATOM 831 N N . LEU A 1 110 ? -12.011 16.106 30.398 1.00 62.28 110 LEU A N 1
ATOM 832 C CA . LEU A 1 110 ? -11.632 15.154 29.350 1.00 62.28 110 LEU A CA 1
ATOM 833 C C . LEU A 1 110 ? -12.786 14.914 28.376 1.00 62.28 110 LEU A C 1
ATOM 835 O O . LEU A 1 110 ? -12.579 14.913 27.165 1.00 62.28 110 LEU A O 1
ATOM 839 N N . PHE A 1 111 ? -14.007 14.770 28.889 1.00 61.22 111 PHE A N 1
ATOM 840 C CA . PHE A 1 111 ? -15.200 14.635 28.065 1.00 61.22 111 PHE A CA 1
ATOM 841 C C . PHE A 1 111 ? -15.377 15.846 27.144 1.00 61.22 111 PHE A C 1
ATOM 843 O O . PHE A 1 111 ? -15.498 15.667 25.936 1.00 61.22 111 PHE A O 1
ATOM 850 N N . ASN A 1 112 ? -15.292 17.075 27.665 1.00 62.78 112 ASN A N 1
ATOM 851 C CA . ASN A 1 112 ? -15.409 18.296 26.863 1.00 62.78 112 ASN A CA 1
ATOM 852 C C . ASN A 1 112 ? -14.293 18.433 25.814 1.00 62.78 112 ASN A C 1
ATOM 854 O O . ASN A 1 112 ? -14.558 18.909 24.712 1.00 62.78 112 ASN A O 1
ATOM 858 N N . ARG A 1 113 ? -13.073 17.961 26.108 1.00 65.44 113 ARG A N 1
ATOM 859 C CA . ARG A 1 113 ? -11.950 17.970 25.155 1.00 65.44 113 ARG A CA 1
ATOM 860 C C . ARG A 1 113 ? -12.206 17.095 23.924 1.00 65.44 113 ARG A C 1
ATOM 862 O O . ARG A 1 113 ? -11.825 17.479 22.823 1.00 65.44 113 ARG A O 1
ATOM 869 N N . TYR A 1 114 ? -12.857 15.942 24.095 1.00 59.78 114 TYR A N 1
ATOM 870 C CA . TYR A 1 114 ? -13.095 14.975 23.011 1.00 59.78 114 TYR A CA 1
ATOM 871 C C . TYR A 1 114 ? -14.536 14.972 22.477 1.00 59.78 114 TYR A C 1
ATOM 873 O O . TYR A 1 114 ? -14.810 14.334 21.461 1.00 59.78 114 TYR A O 1
ATOM 881 N N . ARG A 1 115 ? -15.446 15.736 23.100 1.00 55.22 115 ARG A N 1
ATOM 882 C CA . ARG A 1 115 ? -16.845 15.933 22.676 1.00 55.22 115 ARG A CA 1
ATOM 883 C C . ARG A 1 115 ? -16.970 16.473 21.250 1.00 55.22 115 ARG A C 1
ATOM 885 O O . ARG A 1 115 ? -17.921 16.132 20.558 1.00 55.22 115 ARG A O 1
ATOM 892 N N . ASN A 1 116 ? -15.994 17.273 20.820 1.00 51.94 116 ASN A N 1
ATOM 893 C CA . ASN A 1 116 ? -15.951 17.900 19.498 1.00 51.94 116 ASN A CA 1
ATOM 894 C C . ASN A 1 116 ? -14.988 17.200 18.523 1.00 51.94 116 ASN A C 1
ATOM 896 O O . ASN A 1 116 ? -14.696 17.763 17.470 1.00 51.94 116 ASN A O 1
ATOM 900 N N . SER A 1 117 ? -14.480 15.995 18.835 1.00 52.81 117 SER A N 1
ATOM 901 C CA . SER A 1 117 ? -13.835 15.179 17.796 1.00 52.81 117 SER A CA 1
ATOM 902 C C . SER A 1 117 ? -14.903 14.839 16.778 1.00 52.81 117 SER A C 1
ATOM 904 O O . SER A 1 117 ? -15.799 14.047 17.083 1.00 52.81 117 SER A O 1
ATOM 906 N N . ALA A 1 118 ? -14.828 15.521 15.631 1.00 49.28 118 ALA A N 1
ATOM 907 C CA . ALA A 1 118 ? -15.764 15.410 14.533 1.00 49.28 118 ALA A CA 1
ATOM 908 C C . ALA A 1 118 ? -16.102 13.936 14.346 1.00 49.28 118 ALA A C 1
ATOM 910 O O . ALA A 1 118 ? -15.253 13.146 13.938 1.00 49.28 118 ALA A O 1
ATOM 911 N N . HIS A 1 119 ? -17.334 13.553 14.692 1.00 49.69 119 HIS A N 1
ATOM 912 C CA . HIS A 1 119 ? -17.882 12.331 14.145 1.00 49.69 119 HIS A CA 1
ATOM 913 C C . HIS A 1 119 ? -17.688 12.459 12.647 1.00 49.69 119 HIS A C 1
ATOM 915 O O . HIS A 1 119 ? -18.161 13.428 12.051 1.00 49.69 119 HIS A O 1
ATOM 921 N N . GLN A 1 120 ? -16.889 11.552 12.095 1.00 48.47 120 GLN A N 1
ATOM 922 C CA . GLN A 1 120 ? -16.558 11.529 10.691 1.00 48.47 120 GLN A CA 1
ATOM 923 C C . GLN A 1 120 ? -17.887 11.454 9.946 1.00 48.47 120 GLN A C 1
ATOM 925 O O . GLN A 1 120 ? -18.537 10.409 9.897 1.00 48.47 120 GLN A O 1
ATOM 930 N N . MET A 1 121 ? -18.354 12.605 9.457 1.00 41.88 121 MET A N 1
ATOM 931 C CA . MET A 1 121 ? -19.447 12.643 8.511 1.00 41.88 121 MET A CA 1
ATOM 932 C C . MET A 1 121 ? -18.925 11.824 7.344 1.00 41.88 121 MET A C 1
ATOM 934 O O . MET A 1 121 ? -17.947 12.218 6.704 1.00 41.88 121 MET A O 1
ATOM 938 N N . ILE A 1 122 ? -19.521 10.651 7.128 1.00 46.16 122 ILE A N 1
ATOM 939 C CA . ILE A 1 122 ? -19.331 9.882 5.905 1.00 46.16 122 ILE A CA 1
ATOM 940 C C . ILE A 1 122 ? -19.912 10.762 4.803 1.00 46.16 122 ILE A C 1
ATOM 942 O O . ILE A 1 122 ? -21.089 10.693 4.471 1.00 46.16 122 ILE A O 1
ATOM 946 N N . THR A 1 123 ? -19.101 11.691 4.325 1.00 42.16 123 THR A N 1
ATOM 947 C CA . THR A 1 123 ? -19.353 12.409 3.093 1.00 42.16 123 THR A CA 1
ATOM 948 C C . THR A 1 123 ? -18.626 11.619 2.024 1.00 42.16 123 THR A C 1
ATOM 950 O O . THR A 1 123 ? -17.483 11.201 2.226 1.00 42.16 123 THR A O 1
ATOM 953 N N . ASP A 1 124 ? -19.256 11.439 0.867 1.00 47.28 124 ASP A N 1
ATOM 954 C CA . ASP A 1 124 ? -18.626 10.843 -0.320 1.00 47.28 124 ASP A CA 1
ATOM 955 C C . ASP A 1 124 ? -17.373 11.618 -0.796 1.00 47.28 124 ASP A C 1
ATOM 957 O O . ASP A 1 124 ? -16.716 11.219 -1.755 1.00 47.28 124 ASP A O 1
ATOM 961 N N . SER A 1 125 ? -17.031 12.716 -0.109 1.00 42.78 125 SER A N 1
ATOM 962 C CA . SER A 1 125 ? -15.892 13.595 -0.347 1.00 42.78 125 SER A CA 1
ATOM 963 C C . SER A 1 125 ? -14.645 13.274 0.493 1.00 42.78 125 SER A C 1
ATOM 965 O O . SER A 1 125 ? -13.597 13.854 0.210 1.00 42.78 125 SER A O 1
ATOM 967 N N . MET A 1 126 ? -14.707 12.405 1.515 1.00 49.72 126 MET A N 1
ATOM 968 C CA . MET A 1 126 ? -13.484 11.930 2.184 1.00 49.72 126 MET A CA 1
ATOM 969 C C . MET A 1 126 ? -12.812 10.854 1.328 1.00 49.72 126 MET A C 1
ATOM 971 O O . MET A 1 126 ? -13.488 9.979 0.783 1.00 49.72 126 MET A O 1
ATOM 975 N N . SER A 1 127 ? -11.484 10.931 1.182 1.00 57.53 127 SER A N 1
ATOM 976 C CA . SER A 1 127 ? -10.725 10.014 0.328 1.00 57.53 127 SER A CA 1
ATOM 977 C C . SER A 1 127 ? -11.050 8.559 0.676 1.00 57.53 127 SER A C 1
ATOM 979 O O . SER A 1 127 ? -11.052 8.168 1.844 1.00 57.53 127 SER A O 1
ATOM 981 N N . LYS A 1 128 ? -11.364 7.762 -0.356 1.00 65.06 128 LYS A N 1
ATOM 982 C CA . LYS A 1 128 ? -11.829 6.367 -0.227 1.00 65.06 128 LYS A CA 1
ATOM 983 C C . LYS A 1 128 ? -10.895 5.501 0.633 1.00 65.06 128 LYS A C 1
ATOM 985 O O . LYS A 1 128 ? -11.365 4.553 1.261 1.00 65.06 128 LYS A O 1
ATOM 990 N N . ASP A 1 129 ? -9.625 5.888 0.676 1.00 71.31 129 ASP A N 1
ATOM 991 C CA . ASP A 1 129 ? -8.517 5.164 1.279 1.00 71.31 129 ASP A CA 1
ATOM 992 C C . ASP A 1 129 ? -8.417 5.354 2.808 1.00 71.31 129 ASP A C 1
ATOM 994 O O . ASP A 1 129 ? -7.845 4.498 3.488 1.00 71.31 129 ASP A O 1
ATOM 998 N N . ILE A 1 130 ? -8.977 6.430 3.390 1.00 84.44 130 ILE A N 1
ATOM 999 C CA . ILE A 1 130 ? -8.893 6.666 4.845 1.00 84.44 130 ILE A CA 1
ATOM 1000 C C . ILE A 1 130 ? -9.773 5.645 5.589 1.00 84.44 130 ILE A C 1
ATOM 1002 O O . ILE A 1 130 ? -10.970 5.554 5.306 1.00 84.44 130 ILE A O 1
ATOM 1006 N N . PRO A 1 131 ? -9.222 4.883 6.555 1.00 91.25 131 PRO A N 1
ATOM 1007 C CA . PRO A 1 131 ? -10.010 3.961 7.357 1.00 91.25 131 PRO A CA 1
ATOM 1008 C C . PRO A 1 131 ? -11.017 4.709 8.230 1.00 91.25 131 PRO A C 1
ATOM 1010 O O . PRO A 1 131 ? -10.770 5.818 8.690 1.00 91.25 131 PRO A O 1
ATOM 1013 N N . ILE A 1 132 ? -12.156 4.075 8.478 1.00 90.12 132 ILE A N 1
ATOM 1014 C CA . ILE A 1 132 ? -13.237 4.617 9.299 1.00 90.12 132 ILE A CA 1
ATOM 1015 C C . ILE A 1 132 ? -13.477 3.657 10.455 1.00 90.12 132 ILE A C 1
ATOM 1017 O O . ILE A 1 132 ? -13.769 2.480 10.228 1.00 90.12 132 ILE A O 1
ATOM 1021 N N . ILE A 1 133 ? -13.392 4.160 11.688 1.00 91.75 133 ILE A N 1
ATOM 1022 C CA . ILE A 1 133 ? -13.735 3.407 12.898 1.00 91.75 133 ILE A CA 1
ATOM 1023 C C . ILE A 1 133 ? -15.199 3.674 13.255 1.00 91.75 133 ILE A C 1
ATOM 1025 O O . ILE A 1 133 ? -15.646 4.809 13.376 1.00 91.75 133 ILE A O 1
ATOM 1029 N N . THR A 1 134 ? -15.954 2.603 13.467 1.00 89.81 134 THR A N 1
ATOM 1030 C CA . THR A 1 134 ? -17.372 2.617 13.848 1.00 89.81 134 THR A CA 1
ATOM 1031 C C . THR A 1 134 ? -17.596 1.775 15.106 1.00 89.81 134 THR A C 1
ATOM 1033 O O . THR A 1 134 ? -16.747 0.963 15.476 1.00 89.81 134 THR A O 1
ATOM 1036 N N . GLY A 1 135 ? -18.737 1.962 15.779 1.00 87.44 135 GLY A N 1
ATOM 1037 C CA . GLY A 1 135 ? -19.086 1.239 17.014 1.00 87.44 135 GLY A CA 1
ATOM 1038 C C . GLY A 1 135 ? -18.647 1.928 18.313 1.00 87.44 135 GLY A C 1
ATOM 1039 O O . GLY A 1 135 ? -18.828 1.376 19.399 1.00 87.44 135 GLY A O 1
ATOM 1040 N N . ILE A 1 136 ? -18.097 3.142 18.220 1.00 85.19 136 ILE A N 1
ATOM 1041 C CA . ILE A 1 136 ? -17.776 3.969 19.387 1.00 85.19 136 ILE A CA 1
ATOM 1042 C C . ILE A 1 136 ? -19.073 4.528 19.980 1.00 85.19 136 ILE A C 1
ATOM 1044 O O . ILE A 1 136 ? -19.932 5.031 19.258 1.00 85.19 136 ILE A O 1
ATOM 1048 N N . SER A 1 137 ? -19.203 4.460 21.305 1.00 79.38 137 SER A N 1
ATOM 1049 C CA . SER A 1 137 ? -20.303 5.080 22.045 1.00 79.38 137 SER A CA 1
ATOM 1050 C C . SER A 1 137 ? -20.351 6.586 21.771 1.00 79.38 137 SER A C 1
ATOM 1052 O O . SER A 1 137 ? -19.315 7.248 21.812 1.00 79.38 137 SER A O 1
ATOM 1054 N N . HIS A 1 138 ? -21.542 7.158 21.569 1.00 74.31 138 HIS A N 1
ATOM 1055 C CA . HIS A 1 138 ? -21.715 8.609 21.384 1.00 74.31 138 HIS A CA 1
ATOM 1056 C C . HIS A 1 138 ? -21.111 9.434 22.528 1.00 74.31 138 HIS A C 1
ATOM 1058 O O . HIS A 1 138 ? -20.623 10.538 22.318 1.00 74.31 138 HIS A O 1
ATOM 1064 N N . GLN A 1 139 ? -21.115 8.885 23.744 1.00 72.25 139 GLN A N 1
ATOM 1065 C CA . GLN A 1 139 ? -20.537 9.536 24.920 1.00 72.25 139 GLN A CA 1
ATOM 1066 C C . GLN A 1 139 ? -19.025 9.284 25.052 1.00 72.25 139 GLN A C 1
ATOM 1068 O O . GLN A 1 139 ? -18.406 9.801 25.977 1.00 72.25 139 GLN A O 1
ATOM 1073 N N . ARG A 1 140 ? -18.427 8.473 24.160 1.00 80.12 140 ARG A N 1
ATOM 1074 C CA . ARG A 1 140 ? -17.014 8.039 24.171 1.00 80.12 140 ARG A CA 1
ATOM 1075 C C . ARG A 1 140 ? -16.562 7.504 25.531 1.00 80.12 140 ARG A C 1
ATOM 1077 O O . ARG A 1 140 ? -15.386 7.570 25.875 1.00 80.12 140 ARG A O 1
ATOM 1084 N N . TYR A 1 141 ? -17.509 6.982 26.298 1.00 82.81 141 TYR A N 1
ATOM 1085 C CA . TYR A 1 141 ? -17.343 6.636 27.694 1.00 82.81 141 TYR A CA 1
ATOM 1086 C C . TYR A 1 141 ? -17.754 5.191 27.933 1.00 82.81 141 TYR A C 1
ATOM 1088 O O . TYR A 1 141 ? -18.799 4.754 27.443 1.00 82.81 141 TYR A O 1
ATOM 1096 N N . TYR A 1 142 ? -16.939 4.485 28.711 1.00 85.31 142 TYR A N 1
ATOM 1097 C CA . TYR A 1 142 ? -17.139 3.088 29.060 1.00 85.31 142 TYR A CA 1
ATOM 1098 C C . TYR A 1 142 ? -16.833 2.853 30.542 1.00 85.31 142 TYR A C 1
ATOM 1100 O O . TYR A 1 142 ? -15.816 3.295 31.083 1.00 85.31 142 TYR A O 1
ATOM 1108 N N . LYS A 1 143 ? -17.709 2.122 31.222 1.00 85.81 143 LYS A N 1
ATOM 1109 C CA . LYS A 1 143 ? -17.482 1.670 32.593 1.00 85.81 143 LYS A CA 1
ATOM 1110 C C . LYS A 1 143 ? -16.525 0.477 32.597 1.00 85.81 143 LYS A C 1
ATOM 1112 O O . LYS A 1 143 ? -16.440 -0.265 31.614 1.00 85.81 143 LYS A O 1
ATOM 1117 N N . PRO A 1 144 ? -15.796 0.243 33.699 1.00 86.62 144 PRO A N 1
ATOM 1118 C CA . PRO A 1 144 ? -15.017 -0.974 33.821 1.00 86.62 144 PRO A CA 1
ATOM 1119 C C . PRO A 1 144 ? -15.910 -2.205 33.670 1.00 86.62 144 PRO A C 1
ATOM 1121 O O . PRO A 1 144 ? -16.959 -2.317 34.297 1.00 86.62 144 PRO A O 1
ATOM 1124 N N . GLY A 1 145 ? -15.472 -3.138 32.834 1.00 86.56 145 GLY A N 1
ATOM 1125 C CA . GLY A 1 145 ? -16.234 -4.325 32.484 1.00 86.56 145 GLY A CA 1
ATOM 1126 C C . GLY A 1 145 ? -17.109 -4.199 31.239 1.00 86.56 145 GLY A C 1
ATOM 1127 O O . GLY A 1 145 ? -17.511 -5.244 30.720 1.00 86.56 145 GLY A O 1
ATOM 1128 N N . ASP A 1 146 ? -17.322 -2.988 30.718 1.00 90.19 146 ASP A N 1
ATOM 1129 C CA . ASP A 1 146 ? -18.003 -2.793 29.442 1.00 90.19 146 ASP A CA 1
ATOM 1130 C C . ASP A 1 146 ? -17.220 -3.448 28.305 1.00 90.19 146 ASP A C 1
ATOM 1132 O O . ASP A 1 146 ? -15.986 -3.546 28.319 1.00 90.19 146 ASP A O 1
ATOM 1136 N N . ILE A 1 147 ? -17.963 -3.898 27.299 1.00 91.06 147 ILE A N 1
ATOM 1137 C CA . ILE A 1 147 ? -17.399 -4.457 26.080 1.00 91.06 147 ILE A CA 1
ATOM 1138 C C . ILE A 1 147 ? -17.354 -3.366 25.022 1.00 91.06 147 ILE A C 1
ATOM 1140 O O . ILE A 1 147 ? -18.384 -2.888 24.551 1.00 91.06 147 ILE A O 1
ATOM 1144 N N . VAL A 1 148 ? -16.142 -3.023 24.613 1.00 91.94 148 VAL A N 1
ATOM 1145 C CA . VAL A 1 148 ? -15.889 -2.196 23.441 1.00 91.94 148 VAL A CA 1
ATOM 1146 C C . VAL A 1 148 ? -15.926 -3.110 22.221 1.00 91.94 148 VAL A C 1
ATOM 1148 O O . VAL A 1 148 ? -15.262 -4.146 22.211 1.00 91.94 148 VAL A O 1
ATOM 1151 N N . ASN A 1 149 ? -16.718 -2.751 21.211 1.00 94.75 149 ASN A N 1
ATOM 1152 C CA . ASN A 1 149 ? -16.848 -3.499 19.963 1.00 94.75 149 ASN A CA 1
ATOM 1153 C C . ASN A 1 149 ? -16.787 -2.530 18.785 1.00 94.75 149 ASN A C 1
ATOM 1155 O O . ASN A 1 149 ? -17.776 -1.880 18.448 1.00 94.75 149 ASN A O 1
ATOM 1159 N N . LEU A 1 150 ? -15.605 -2.426 18.194 1.00 95.50 150 LEU A N 1
ATOM 1160 C CA . LEU A 1 150 ? -15.302 -1.497 17.121 1.00 95.50 150 LEU A CA 1
ATOM 1161 C C . LEU A 1 150 ? -15.157 -2.240 15.806 1.00 95.50 150 LEU A C 1
ATOM 1163 O O . LEU A 1 150 ? -14.778 -3.410 15.751 1.00 95.50 150 LEU A O 1
ATOM 1167 N N . THR A 1 151 ? -15.446 -1.533 14.728 1.00 95.50 151 THR A N 1
ATOM 1168 C CA . THR A 1 151 ? -15.232 -2.009 13.369 1.00 95.50 151 THR A CA 1
ATOM 1169 C C . THR A 1 151 ? -14.485 -0.944 12.595 1.00 95.50 151 THR A C 1
ATOM 1171 O O . THR A 1 151 ? -14.927 0.199 12.552 1.00 95.50 151 THR A O 1
ATOM 1174 N N . CYS A 1 152 ? -13.392 -1.335 11.956 1.00 94.56 152 CYS A N 1
ATOM 1175 C CA . CYS A 1 152 ? -12.687 -0.518 10.992 1.00 94.56 152 CYS A CA 1
ATOM 1176 C C . CYS A 1 152 ? -13.014 -0.967 9.569 1.00 94.56 152 CYS A C 1
ATOM 1178 O O . CYS A 1 152 ? -13.071 -2.171 9.303 1.00 94.56 152 CYS A O 1
ATOM 1180 N N . ILE A 1 153 ? -13.232 -0.008 8.671 1.00 92.69 153 ILE A N 1
ATOM 1181 C CA . ILE A 1 153 ? -13.501 -0.242 7.249 1.00 92.69 153 ILE A CA 1
ATOM 1182 C C . ILE A 1 153 ? -12.633 0.708 6.421 1.00 92.69 153 ILE A C 1
ATOM 1184 O O . ILE A 1 153 ? -12.589 1.896 6.719 1.00 92.69 153 ILE A O 1
ATOM 1188 N N . SER A 1 154 ? -11.978 0.206 5.374 1.00 91.56 154 SER A N 1
ATOM 1189 C CA . SER A 1 154 ? -11.282 1.024 4.363 1.00 91.56 154 SER A CA 1
ATOM 1190 C C . SER A 1 154 ? -11.514 0.438 2.969 1.00 91.56 154 SER A C 1
ATOM 1192 O O . SER A 1 154 ? -11.768 -0.766 2.841 1.00 91.56 154 SER A O 1
ATOM 1194 N N . ARG A 1 155 ? -11.459 1.282 1.931 1.00 89.94 155 ARG A N 1
ATOM 1195 C CA . ARG A 1 155 ? -11.670 0.894 0.531 1.00 89.94 155 ARG A CA 1
ATOM 1196 C C . ARG A 1 155 ? -10.467 1.286 -0.313 1.00 89.94 155 ARG A C 1
ATOM 1198 O O . ARG A 1 155 ? -10.068 2.440 -0.284 1.00 89.94 155 ARG A O 1
ATOM 1205 N N . ALA A 1 156 ? -9.933 0.360 -1.102 1.00 87.62 156 ALA A N 1
ATOM 1206 C CA . ALA A 1 156 ? -8.831 0.661 -2.014 1.00 87.62 156 ALA A CA 1
ATOM 1207 C C . ALA A 1 156 ? -8.743 -0.330 -3.185 1.00 87.62 156 ALA A C 1
ATOM 1209 O O . ALA A 1 156 ? -9.533 -1.273 -3.309 1.00 87.62 156 ALA A O 1
ATOM 1210 N N . LYS A 1 157 ? -7.780 -0.084 -4.077 1.00 87.81 157 LYS A N 1
ATOM 1211 C CA . LYS A 1 157 ? -7.371 -0.975 -5.171 1.00 87.81 157 LYS A CA 1
ATOM 1212 C C . LYS A 1 157 ? -5.841 -1.111 -5.144 1.00 87.81 157 LYS A C 1
ATOM 1214 O O . LYS A 1 157 ? -5.181 -0.172 -5.591 1.00 87.81 157 LYS A O 1
ATOM 1219 N N . PRO A 1 158 ? -5.266 -2.237 -4.681 1.00 89.12 158 PRO A N 1
ATOM 1220 C CA . PRO A 1 158 ? -5.908 -3.458 -4.163 1.00 89.12 158 PRO A CA 1
ATOM 1221 C C . PRO A 1 158 ? -6.533 -3.278 -2.765 1.00 89.12 158 PRO A C 1
ATOM 1223 O O . PRO A 1 158 ? -6.462 -2.197 -2.188 1.00 89.12 158 PRO A O 1
ATOM 1226 N N . ALA A 1 159 ? -7.168 -4.327 -2.227 1.00 91.25 159 ALA A N 1
ATOM 1227 C CA . ALA A 1 159 ? -7.771 -4.299 -0.891 1.00 91.25 159 ALA A CA 1
ATOM 1228 C C . ALA A 1 159 ? -6.737 -3.915 0.190 1.00 91.25 159 ALA A C 1
ATOM 1230 O O . ALA A 1 159 ? -5.657 -4.510 0.223 1.00 91.25 159 ALA A O 1
ATOM 1231 N N . PRO A 1 160 ? -7.047 -2.963 1.088 1.00 92.88 160 PRO A N 1
ATOM 1232 C CA . PRO A 1 160 ? -6.092 -2.522 2.096 1.00 92.88 160 PRO A CA 1
ATOM 1233 C C . PRO A 1 160 ? -5.939 -3.573 3.200 1.00 92.88 160 PRO A C 1
ATOM 1235 O O . PRO A 1 160 ? -6.918 -4.184 3.635 1.00 92.88 160 PRO A O 1
ATOM 1238 N N . LYS A 1 161 ? -4.725 -3.755 3.718 1.00 95.94 161 LYS A N 1
ATOM 1239 C CA . LYS A 1 161 ? -4.498 -4.529 4.942 1.00 95.94 161 LYS A CA 1
ATOM 1240 C C . LYS A 1 161 ? -4.829 -3.652 6.144 1.00 95.94 161 LYS A C 1
ATOM 1242 O O . LYS A 1 161 ? -4.273 -2.566 6.279 1.00 95.94 161 LYS A O 1
ATOM 1247 N N . LEU A 1 162 ? -5.726 -4.122 7.007 1.00 96.38 162 LEU A N 1
ATOM 1248 C CA . LEU A 1 162 ? -6.131 -3.392 8.206 1.00 96.38 162 LEU A CA 1
ATOM 1249 C C . LEU A 1 162 ? -5.404 -3.903 9.448 1.00 96.38 162 LEU A C 1
ATOM 1251 O O . LEU A 1 162 ? -5.185 -5.106 9.584 1.00 96.38 162 LEU A O 1
ATOM 1255 N N . SER A 1 163 ? -5.110 -3.004 10.383 1.00 97.75 163 SER A N 1
ATOM 1256 C CA . SER A 1 163 ? -4.698 -3.359 11.743 1.00 97.75 163 SER A CA 1
ATOM 1257 C C . SER A 1 163 ? -5.208 -2.340 12.760 1.00 97.75 163 SER A C 1
ATOM 1259 O O . SER A 1 163 ? -5.446 -1.174 12.439 1.00 97.75 163 SER A O 1
ATOM 1261 N N . PHE A 1 164 ? -5.404 -2.789 14.000 1.00 97.88 164 PHE A N 1
ATOM 1262 C CA . PHE A 1 164 ? -5.751 -1.917 15.118 1.00 97.88 164 PHE A CA 1
ATOM 1263 C C . PHE A 1 164 ? -4.549 -1.711 16.033 1.00 97.88 164 PHE A C 1
ATOM 1265 O O . PHE A 1 164 ? -3.850 -2.668 16.363 1.00 97.88 164 PHE A O 1
ATOM 1272 N N . MET A 1 165 ? -4.384 -0.482 16.520 1.00 96.62 165 MET A N 1
ATOM 1273 C CA . MET A 1 165 ? -3.538 -0.184 17.671 1.00 96.62 165 MET A CA 1
ATOM 1274 C C . MET A 1 165 ? -4.395 0.279 18.846 1.00 96.62 165 MET A C 1
ATOM 1276 O O . MET A 1 165 ? -5.321 1.074 18.668 1.00 96.62 165 MET A O 1
ATOM 1280 N N . VAL A 1 166 ? -4.060 -0.181 20.046 1.00 93.62 166 VAL A N 1
ATOM 1281 C CA . VAL A 1 166 ? -4.646 0.255 21.313 1.00 93.62 166 VAL A CA 1
ATOM 1282 C C . VAL A 1 166 ? -3.526 0.838 22.164 1.00 93.62 166 VAL A C 1
ATOM 1284 O O . VAL A 1 166 ? -2.613 0.123 22.553 1.00 93.62 166 VAL A O 1
ATOM 1287 N N . ASN A 1 167 ? -3.603 2.133 22.466 1.00 91.69 167 ASN A N 1
ATOM 1288 C CA . ASN A 1 167 ? -2.565 2.881 23.182 1.00 91.69 167 ASN A CA 1
ATOM 1289 C C . ASN A 1 167 ? -1.182 2.753 22.530 1.00 91.69 167 ASN A C 1
ATOM 1291 O O . ASN A 1 167 ? -0.195 2.524 23.215 1.00 91.69 167 ASN A O 1
ATOM 1295 N N . ASP A 1 168 ? -1.146 2.892 21.202 1.00 92.31 168 ASP A N 1
ATOM 1296 C CA . ASP A 1 168 ? 0.070 2.804 20.380 1.00 92.31 168 ASP A CA 1
ATOM 1297 C C . ASP A 1 168 ? 0.765 1.426 20.384 1.00 92.31 168 ASP A C 1
ATOM 1299 O O . ASP A 1 168 ? 1.839 1.278 19.807 1.00 92.31 168 ASP A O 1
ATOM 1303 N N . GLU A 1 169 ? 0.110 0.394 20.922 1.00 95.06 169 GLU A N 1
ATOM 1304 C CA . GLU A 1 169 ? 0.515 -1.010 20.798 1.00 95.06 169 GLU A CA 1
ATOM 1305 C C . GLU A 1 169 ? -0.425 -1.763 19.853 1.00 95.06 169 GLU A C 1
ATOM 1307 O O . GLU A 1 169 ? -1.619 -1.465 19.785 1.00 95.06 169 GLU A O 1
ATOM 1312 N N . GLU A 1 170 ? 0.089 -2.751 19.118 1.00 95.2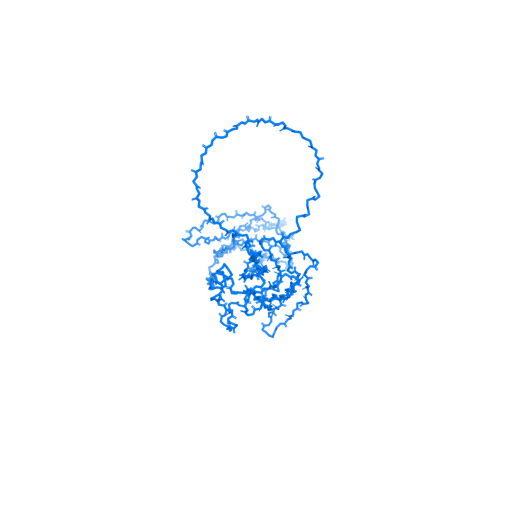5 170 GLU A N 1
ATOM 1313 C CA . GLU A 1 170 ? -0.750 -3.599 18.269 1.00 95.25 170 GLU A CA 1
ATOM 1314 C C . GLU A 1 170 ? -1.790 -4.345 19.117 1.00 95.25 170 GLU A C 1
ATOM 1316 O O . GLU A 1 170 ? -1.498 -4.887 20.187 1.00 95.25 170 GLU A O 1
ATOM 1321 N N . ALA A 1 171 ? -3.037 -4.344 18.651 1.00 95.88 171 ALA A N 1
ATOM 1322 C CA . ALA A 1 171 ? -4.116 -5.016 19.350 1.00 95.88 171 ALA A CA 1
ATOM 1323 C C . ALA A 1 171 ? -3.846 -6.524 19.463 1.00 95.88 171 ALA A C 1
ATOM 1325 O O . ALA A 1 171 ? -3.382 -7.168 18.523 1.00 95.88 171 ALA A O 1
ATOM 1326 N N . ASN A 1 172 ? -4.198 -7.112 20.608 1.00 95.38 172 ASN A N 1
ATOM 1327 C CA . ASN A 1 172 ? -4.019 -8.543 20.822 1.00 95.38 172 ASN A CA 1
ATOM 1328 C C . ASN A 1 172 ? -4.826 -9.341 19.773 1.00 95.38 172 ASN A C 1
ATOM 1330 O O . ASN A 1 172 ? -6.033 -9.110 19.664 1.00 95.38 172 ASN A O 1
ATOM 1334 N N . PRO A 1 173 ? -4.229 -10.323 19.069 1.00 96.12 173 PRO A N 1
ATOM 1335 C CA . PRO A 1 173 ? -4.928 -11.119 18.058 1.00 96.12 173 PRO A CA 1
ATOM 1336 C C . PRO A 1 173 ? -6.218 -11.792 18.555 1.00 96.12 173 PRO A C 1
ATOM 1338 O O . PRO A 1 173 ? -7.180 -11.907 17.805 1.00 96.12 173 PRO A O 1
ATOM 1341 N N . ALA A 1 174 ? -6.298 -12.168 19.837 1.00 96.69 174 ALA A N 1
ATOM 1342 C CA . ALA A 1 174 ? -7.507 -12.750 20.432 1.00 96.69 174 ALA A CA 1
ATOM 1343 C C . ALA A 1 174 ? -8.684 -11.756 20.547 1.00 96.69 174 ALA A C 1
ATOM 1345 O O . ALA A 1 174 ? -9.823 -12.161 20.778 1.00 96.69 174 ALA A O 1
ATOM 1346 N N . GLN A 1 175 ? -8.415 -10.454 20.424 1.00 96.12 175 GLN A N 1
ATOM 1347 C CA . GLN A 1 175 ? -9.410 -9.376 20.416 1.00 96.12 175 GLN A CA 1
ATOM 1348 C C . GLN A 1 175 ? -9.816 -8.977 18.993 1.00 96.12 175 GLN A C 1
ATOM 1350 O O . GLN A 1 175 ? -10.726 -8.161 18.821 1.00 96.12 175 GLN A O 1
ATOM 1355 N N . ILE A 1 176 ? -9.145 -9.527 17.981 1.00 98.25 176 ILE A N 1
ATOM 1356 C CA . ILE A 1 176 ? -9.351 -9.191 16.580 1.00 98.25 176 ILE A CA 1
ATOM 1357 C C . ILE A 1 176 ? -10.336 -10.159 15.938 1.00 98.25 176 ILE A C 1
ATOM 1359 O O . ILE A 1 176 ? -10.338 -11.362 16.191 1.00 98.25 176 ILE A O 1
ATOM 1363 N N . ARG A 1 177 ? -11.194 -9.610 15.080 1.00 97.88 177 ARG A N 1
ATOM 1364 C CA . ARG A 1 177 ? -12.081 -10.380 14.215 1.00 97.88 177 ARG A CA 1
ATOM 1365 C C . ARG A 1 177 ? -11.862 -9.983 12.768 1.00 97.88 177 ARG A C 1
ATOM 1367 O O . ARG A 1 177 ? -12.214 -8.873 12.371 1.00 97.88 177 ARG A O 1
ATOM 1374 N N . GLU A 1 178 ? -11.341 -10.911 11.985 1.00 96.56 178 GLU A N 1
ATOM 1375 C CA . GLU A 1 178 ? -11.209 -10.745 10.544 1.00 96.56 178 GLU A CA 1
ATOM 1376 C C . GLU A 1 178 ? -12.552 -10.951 9.839 1.00 96.56 178 GLU A C 1
ATOM 1378 O O . GLU A 1 178 ? -13.419 -11.711 10.286 1.00 96.56 178 GLU A O 1
ATOM 1383 N N . TYR A 1 179 ? -12.726 -10.237 8.733 1.00 96.31 179 TYR A N 1
ATOM 1384 C CA . TYR A 1 179 ? -13.862 -10.374 7.834 1.00 96.31 179 TYR A CA 1
ATOM 1385 C C . TYR A 1 179 ? -13.338 -10.593 6.412 1.00 96.31 179 TYR A C 1
ATOM 1387 O O . TYR A 1 179 ? -12.248 -10.114 6.092 1.00 96.31 179 TYR A O 1
ATOM 1395 N N . PRO A 1 180 ? -14.097 -11.291 5.549 1.00 95.50 180 PRO A N 1
ATOM 1396 C CA . PRO A 1 180 ? -13.705 -11.452 4.156 1.00 95.50 180 PRO A CA 1
ATOM 1397 C C . PRO A 1 180 ? -13.617 -10.093 3.451 1.00 95.50 180 PRO A C 1
ATOM 1399 O O . PRO A 1 180 ? -14.323 -9.148 3.804 1.00 95.50 180 PRO A O 1
ATOM 1402 N N . ILE A 1 181 ? -12.755 -10.009 2.441 1.00 93.88 181 ILE A N 1
ATOM 1403 C CA . ILE A 1 181 ? -12.659 -8.845 1.556 1.00 93.88 181 ILE A CA 1
ATOM 1404 C C . ILE A 1 181 ? -13.906 -8.803 0.667 1.00 93.88 181 ILE A C 1
ATOM 1406 O O . ILE A 1 181 ? -14.312 -9.826 0.113 1.00 93.88 181 ILE A O 1
ATOM 1410 N N . PHE A 1 182 ? -14.492 -7.618 0.499 1.00 91.06 182 PHE A N 1
ATOM 1411 C CA . PHE A 1 182 ? -15.692 -7.428 -0.316 1.00 91.06 182 PHE A CA 1
ATOM 1412 C C . PHE A 1 182 ? -15.369 -6.635 -1.590 1.00 91.06 182 PHE A C 1
ATOM 1414 O O . PHE A 1 182 ? -14.900 -5.500 -1.479 1.00 91.06 182 PHE A O 1
ATOM 1421 N N . PRO A 1 183 ? -15.620 -7.171 -2.797 1.00 92.94 183 PRO A N 1
ATOM 1422 C CA . PRO A 1 183 ? -15.531 -6.388 -4.025 1.00 92.94 183 PRO A CA 1
ATOM 1423 C C . PRO A 1 183 ? -16.684 -5.376 -4.107 1.00 92.94 183 PRO A C 1
ATOM 1425 O O . PRO A 1 183 ? -17.803 -5.646 -3.668 1.00 92.94 183 PRO A O 1
ATOM 1428 N N . LEU A 1 184 ? -16.412 -4.208 -4.682 1.00 88.31 184 LEU A N 1
ATOM 1429 C CA . LEU A 1 184 ? -17.355 -3.104 -4.854 1.00 88.31 184 LEU A CA 1
ATOM 1430 C C . LEU A 1 184 ? -17.657 -2.874 -6.338 1.00 88.31 184 LEU A C 1
ATOM 1432 O O . LEU A 1 184 ? -16.874 -3.234 -7.217 1.00 88.31 184 LEU A O 1
ATOM 1436 N N . SER A 1 185 ? -18.795 -2.239 -6.624 1.00 88.81 185 SER A N 1
ATOM 1437 C CA . SER A 1 185 ? -19.268 -1.994 -7.995 1.00 88.81 185 SER A CA 1
ATOM 1438 C C . SER A 1 185 ? -18.347 -1.088 -8.817 1.00 88.81 185 SER A C 1
ATOM 1440 O O . SER A 1 185 ? -18.293 -1.222 -10.035 1.00 88.81 185 SER A O 1
ATOM 1442 N N . ASP A 1 186 ? -17.581 -0.205 -8.173 1.00 85.44 186 ASP A N 1
ATOM 1443 C CA . ASP A 1 186 ? -16.571 0.633 -8.830 1.00 85.44 186 ASP A CA 1
ATOM 1444 C C . ASP A 1 186 ? -15.254 -0.121 -9.110 1.00 85.44 186 ASP A C 1
ATOM 1446 O O . ASP A 1 186 ? -14.264 0.482 -9.532 1.00 85.44 186 ASP A O 1
ATOM 1450 N N . GLY A 1 187 ? -15.226 -1.434 -8.856 1.00 86.12 187 GLY A N 1
ATOM 1451 C CA . GLY A 1 187 ? -14.085 -2.334 -8.994 1.00 86.12 187 GLY A CA 1
ATOM 1452 C C . GLY A 1 187 ? -13.094 -2.278 -7.832 1.00 86.12 187 GLY A C 1
ATOM 1453 O O . GLY A 1 187 ? -12.051 -2.925 -7.913 1.00 86.12 187 GLY A O 1
ATOM 1454 N N . SER A 1 188 ? -13.328 -1.443 -6.809 1.00 89.62 188 SER A N 1
ATOM 1455 C CA . SER A 1 188 ? -12.482 -1.406 -5.608 1.00 89.62 188 SER A CA 1
ATOM 1456 C C . SER A 1 188 ? -12.837 -2.528 -4.641 1.00 89.62 188 SER A C 1
ATOM 1458 O O . SER A 1 188 ? -13.785 -3.279 -4.861 1.00 89.62 188 SER A O 1
ATOM 1460 N N . PHE A 1 189 ? -12.056 -2.667 -3.576 1.00 91.38 189 PHE A N 1
ATOM 1461 C CA . PHE A 1 189 ? -12.281 -3.661 -2.539 1.00 91.38 189 PHE A CA 1
ATOM 1462 C C . PHE A 1 189 ? -12.403 -2.980 -1.183 1.00 91.38 189 PHE A C 1
ATOM 1464 O O . PHE A 1 189 ? -11.632 -2.074 -0.869 1.00 91.38 189 PHE A O 1
ATOM 1471 N N . ALA A 1 190 ? -13.347 -3.443 -0.369 1.00 91.62 190 ALA A N 1
ATOM 1472 C CA . ALA A 1 190 ? -13.480 -3.060 1.025 1.00 91.62 190 ALA A CA 1
ATOM 1473 C C . ALA A 1 190 ? -12.868 -4.131 1.930 1.00 91.62 190 ALA A C 1
ATOM 1475 O O . ALA A 1 190 ? -13.265 -5.300 1.880 1.00 91.62 190 ALA A O 1
ATOM 1476 N N . SER A 1 191 ? -11.961 -3.706 2.803 1.00 95.19 191 SER A N 1
ATOM 1477 C CA . SER A 1 191 ? -11.492 -4.513 3.926 1.00 95.19 191 SER A CA 1
ATOM 1478 C C . SER A 1 191 ? -12.216 -4.094 5.194 1.00 95.19 191 SER A C 1
ATOM 1480 O O . SER A 1 191 ? -12.530 -2.916 5.388 1.00 95.19 191 SER A O 1
ATOM 1482 N N . LYS A 1 192 ? -12.474 -5.064 6.072 1.00 95.44 192 LYS A N 1
ATOM 1483 C CA . LYS A 1 192 ? -13.143 -4.848 7.352 1.00 95.44 192 LYS A CA 1
ATOM 1484 C C . LYS A 1 192 ? -12.427 -5.621 8.454 1.00 95.44 192 LYS A C 1
ATOM 1486 O O . LYS A 1 192 ? -12.135 -6.801 8.293 1.00 95.44 192 LYS A O 1
ATOM 1491 N N . LEU A 1 193 ? -12.196 -4.966 9.587 1.00 97.88 193 LEU A N 1
ATOM 1492 C CA . LEU A 1 193 ? -11.572 -5.567 10.764 1.00 97.88 193 LEU A CA 1
ATOM 1493 C C . LEU A 1 193 ? -12.364 -5.196 12.014 1.00 97.88 193 LEU A C 1
ATOM 1495 O O . LEU A 1 193 ? -12.780 -4.052 12.176 1.00 97.88 193 LEU A O 1
ATOM 1499 N N . GLY A 1 194 ? -12.603 -6.159 12.895 1.00 97.69 194 GLY A N 1
ATOM 1500 C CA . GLY A 1 194 ? -13.262 -5.947 14.179 1.00 97.69 194 GLY A CA 1
ATOM 1501 C C . GLY A 1 194 ? -12.258 -5.935 15.322 1.00 97.69 194 GLY A C 1
ATOM 1502 O O . GLY A 1 194 ? -11.334 -6.742 15.327 1.00 97.69 194 GLY A O 1
ATOM 1503 N N . LEU A 1 195 ? -12.481 -5.069 16.307 1.00 98.00 195 LEU A N 1
ATOM 1504 C CA . LEU A 1 195 ? -11.761 -5.053 17.577 1.00 98.00 195 LEU A CA 1
ATOM 1505 C C . LEU A 1 195 ? -12.770 -5.168 18.716 1.00 98.00 195 LEU A C 1
ATOM 1507 O O . LEU A 1 195 ? -13.639 -4.309 18.866 1.00 98.00 195 LEU A O 1
ATOM 1511 N N . LYS A 1 196 ? -12.649 -6.211 19.537 1.00 96.75 196 LYS A N 1
ATOM 1512 C CA . LYS A 1 196 ? -13.534 -6.445 20.677 1.00 96.75 196 LYS A CA 1
ATOM 1513 C C . LYS A 1 196 ? -12.739 -6.729 21.942 1.00 96.75 196 LYS A C 1
ATOM 1515 O O . LYS A 1 196 ? -12.032 -7.728 22.028 1.00 96.75 196 LYS A O 1
ATOM 1520 N N . PHE A 1 197 ? -12.909 -5.895 22.962 1.00 93.81 197 PHE A N 1
ATOM 1521 C CA . PHE A 1 197 ? -12.252 -6.105 24.249 1.00 93.81 197 PHE A CA 1
ATOM 1522 C C . PHE A 1 197 ? -13.069 -5.581 25.425 1.00 93.81 197 PHE A C 1
ATOM 1524 O O . PHE A 1 197 ? -13.981 -4.772 25.272 1.00 93.81 197 PHE A O 1
ATOM 1531 N N . LYS A 1 198 ? -12.730 -6.070 26.619 1.00 91.50 198 LYS A N 1
ATOM 1532 C CA . LYS A 1 198 ? -13.338 -5.651 27.880 1.00 91.50 198 LYS A CA 1
ATOM 1533 C C . LYS A 1 198 ? -12.511 -4.538 28.518 1.00 91.50 198 LYS A C 1
ATOM 1535 O O . LYS A 1 198 ? -11.295 -4.687 28.661 1.00 91.50 198 LYS A O 1
ATOM 1540 N N . VAL A 1 199 ? -13.162 -3.453 28.930 1.00 88.62 199 VAL A N 1
ATOM 1541 C CA . VAL A 1 199 ? -12.512 -2.353 29.654 1.00 88.62 199 VAL A CA 1
ATOM 1542 C C . VAL A 1 199 ? -12.031 -2.863 31.011 1.00 88.62 199 VAL A C 1
ATOM 1544 O O . VAL A 1 199 ? -12.801 -3.450 31.776 1.00 88.62 199 VAL A O 1
ATOM 1547 N N . LYS A 1 200 ? -10.740 -2.681 31.300 1.00 82.25 200 LYS A N 1
ATOM 1548 C CA . LYS A 1 200 ? -10.105 -3.178 32.529 1.00 82.25 200 LYS A CA 1
ATOM 1549 C C . LYS A 1 200 ? -10.247 -2.151 33.657 1.00 82.25 200 LYS A C 1
ATOM 1551 O O . LYS A 1 200 ? -10.184 -0.954 33.400 1.00 82.25 200 LYS A O 1
ATOM 1556 N N . MET A 1 201 ? -10.388 -2.626 34.897 1.00 68.06 201 MET A N 1
ATOM 1557 C CA . MET A 1 201 ? -10.143 -1.804 36.091 1.00 68.06 201 MET A CA 1
ATOM 1558 C C . MET A 1 201 ? -8.634 -1.643 36.304 1.00 68.06 201 MET A C 1
ATOM 1560 O O . MET A 1 201 ? -7.875 -2.567 36.019 1.00 68.06 201 MET A O 1
ATOM 1564 N N . GLU A 1 202 ? -8.194 -0.505 36.837 1.00 60.88 202 GLU A N 1
ATOM 1565 C CA . GLU A 1 202 ? -6.767 -0.181 37.010 1.00 60.88 202 GLU A CA 1
ATOM 1566 C C . GLU A 1 202 ? -6.070 -0.904 38.185 1.00 60.88 202 GLU A C 1
ATOM 1568 O O . GLU A 1 202 ? -4.901 -0.669 38.456 1.00 60.88 202 GLU A O 1
ATOM 1573 N N . ASN A 1 203 ? -6.710 -1.883 38.832 1.00 49.38 203 ASN A N 1
ATOM 1574 C CA . ASN A 1 203 ? -6.140 -2.557 40.009 1.00 49.38 203 ASN A CA 1
ATOM 1575 C C . ASN A 1 203 ? -5.593 -3.974 39.756 1.00 49.38 203 ASN A C 1
ATOM 1577 O O . ASN A 1 203 ? -5.538 -4.779 40.681 1.00 49.38 203 ASN A O 1
ATOM 1581 N N . SER A 1 204 ? -5.161 -4.309 38.538 1.00 37.06 204 SER A N 1
ATOM 1582 C CA . SER A 1 204 ? -4.449 -5.572 38.282 1.00 37.06 204 SER A CA 1
ATOM 1583 C C . SER A 1 204 ? -3.026 -5.314 37.796 1.00 37.06 204 SER A C 1
ATOM 1585 O O . SER A 1 204 ? -2.715 -5.482 36.615 1.00 37.06 204 SER A O 1
ATOM 1587 N N . VAL A 1 205 ? -2.155 -4.917 38.722 1.00 36.84 205 VAL A N 1
ATOM 1588 C CA . VAL A 1 205 ? -0.721 -5.168 38.580 1.00 36.84 205 VAL A CA 1
ATOM 1589 C C . VAL A 1 205 ? -0.548 -6.683 38.678 1.00 36.84 205 VAL A C 1
ATOM 1591 O O . VAL A 1 205 ? -0.631 -7.258 39.759 1.00 36.84 205 VAL A O 1
ATOM 1594 N N . SER A 1 206 ? -0.346 -7.357 37.550 1.00 35.16 206 SER A N 1
ATOM 1595 C CA . SER A 1 206 ? 0.228 -8.701 37.544 1.00 35.16 206 SER A CA 1
ATOM 1596 C C . SER A 1 206 ? 1.732 -8.571 37.779 1.00 35.16 206 SER A C 1
ATOM 1598 O O . SER A 1 206 ? 2.531 -8.705 36.856 1.00 35.16 206 SER A O 1
ATOM 1600 N N . SER A 1 207 ? 2.127 -8.260 39.014 1.00 31.06 207 SER A N 1
ATOM 1601 C CA . SER A 1 207 ? 3.509 -8.367 39.477 1.00 31.06 207 SER A CA 1
ATOM 1602 C C . SER A 1 207 ? 3.805 -9.828 39.799 1.00 31.06 207 SER A C 1
ATOM 1604 O O . SER A 1 207 ? 3.989 -10.222 40.946 1.00 31.06 207 SER A O 1
ATOM 1606 N N . SER A 1 208 ? 3.873 -10.659 38.762 1.00 32.72 208 SER A N 1
ATOM 1607 C CA . SER A 1 208 ? 4.661 -11.885 38.819 1.00 32.72 208 SER A CA 1
ATOM 1608 C C . SER A 1 208 ? 6.101 -11.539 38.442 1.00 32.72 208 SER A C 1
ATOM 1610 O O . SER A 1 208 ? 6.554 -11.808 37.334 1.00 32.72 208 SER A O 1
ATOM 1612 N N . SER A 1 209 ? 6.812 -10.907 39.371 1.00 29.97 209 SER A N 1
ATOM 1613 C CA . SER A 1 209 ? 8.272 -10.904 39.390 1.00 29.97 209 SER A CA 1
ATOM 1614 C C . SER A 1 209 ? 8.706 -11.069 40.840 1.00 29.97 209 SER A C 1
ATOM 1616 O O . SER A 1 209 ? 8.581 -10.168 41.668 1.00 29.97 209 SER A O 1
ATOM 1618 N N . SER A 1 210 ? 9.120 -12.296 41.118 1.00 29.39 210 SER A N 1
ATOM 1619 C CA . SER A 1 210 ? 9.729 -12.815 42.332 1.00 29.39 210 SER A CA 1
ATOM 1620 C C . SER A 1 210 ? 10.676 -11.838 43.031 1.00 29.39 210 SER A C 1
ATOM 1622 O O . SER A 1 210 ? 11.577 -11.270 42.416 1.00 29.39 210 SER A O 1
ATOM 1624 N N . LEU A 1 211 ? 10.491 -11.736 44.349 1.00 27.91 211 LEU A N 1
ATOM 1625 C CA . LEU A 1 211 ? 11.448 -11.191 45.303 1.00 27.91 211 LEU A CA 1
ATOM 1626 C C . LEU A 1 211 ? 12.817 -11.876 45.167 1.00 27.91 211 LEU A C 1
ATOM 1628 O O . LEU A 1 211 ? 12.912 -13.094 45.306 1.00 27.91 211 LEU A O 1
ATOM 1632 N N . SER A 1 212 ? 13.880 -11.075 45.094 1.00 25.31 212 SER A N 1
ATOM 1633 C CA . SER A 1 212 ? 15.174 -11.423 45.690 1.00 25.31 212 SER A CA 1
ATOM 1634 C C . SER A 1 212 ? 15.935 -10.169 46.150 1.00 25.31 212 SER A C 1
ATOM 1636 O O . SER A 1 212 ? 16.601 -9.502 45.370 1.00 25.31 212 SER A O 1
ATOM 1638 N N . HIS A 1 213 ? 15.798 -9.911 47.452 1.00 26.97 213 HIS A N 1
ATOM 1639 C CA . HIS A 1 213 ? 16.813 -9.488 48.427 1.00 26.97 213 HIS A CA 1
ATOM 1640 C C . HIS A 1 213 ? 17.611 -8.163 48.309 1.00 26.97 213 HIS A C 1
ATOM 1642 O O . HIS A 1 213 ? 18.464 -7.989 47.449 1.00 26.97 213 HIS A O 1
ATOM 1648 N N . SER A 1 214 ? 17.504 -7.410 49.420 1.00 24.25 214 SER A N 1
ATOM 1649 C CA . SER A 1 214 ? 18.598 -6.829 50.233 1.00 24.25 214 SER A CA 1
ATOM 1650 C C . SER A 1 214 ? 18.946 -5.346 50.056 1.00 24.25 214 SER A C 1
ATOM 1652 O O . SER A 1 214 ? 19.443 -4.939 49.013 1.00 24.25 214 SER A O 1
ATOM 1654 N N . GLY A 1 215 ? 18.814 -4.556 51.139 1.00 24.92 215 GLY A N 1
ATOM 1655 C CA . GLY A 1 215 ? 19.506 -3.261 51.229 1.00 24.92 215 GLY A CA 1
ATOM 1656 C C . GLY A 1 215 ? 19.004 -2.205 52.225 1.00 24.92 215 GLY A C 1
ATOM 1657 O O . GLY A 1 215 ? 18.585 -1.146 51.796 1.00 24.92 215 GLY A O 1
ATOM 1658 N N . LYS A 1 216 ? 19.140 -2.478 53.532 1.00 27.36 216 LYS A N 1
ATOM 1659 C CA . LYS A 1 216 ? 19.588 -1.572 54.626 1.00 27.36 216 LYS A CA 1
ATOM 1660 C C . LYS A 1 216 ? 18.876 -0.223 54.929 1.00 27.36 216 LYS A C 1
ATOM 1662 O O . LYS A 1 216 ? 18.885 0.730 54.163 1.00 27.36 216 LYS A O 1
ATOM 1667 N N . HIS A 1 217 ? 18.418 -0.162 56.185 1.00 27.69 217 HIS A N 1
ATOM 1668 C CA . HIS A 1 217 ? 18.073 0.983 57.047 1.00 27.69 217 HIS A CA 1
ATOM 1669 C C . HIS A 1 217 ? 19.081 2.149 57.079 1.00 27.69 217 HIS A C 1
ATOM 1671 O O . HIS A 1 217 ? 20.274 1.876 57.080 1.00 27.69 217 HIS A O 1
ATOM 1677 N N . TYR A 1 218 ? 18.595 3.383 57.327 1.00 28.06 218 TYR A N 1
ATOM 1678 C CA . TYR A 1 218 ? 19.120 4.332 58.341 1.00 28.06 218 TYR A CA 1
ATOM 1679 C C . TYR A 1 218 ? 18.070 5.406 58.741 1.00 28.06 218 TYR A C 1
ATOM 1681 O O . TYR A 1 218 ? 17.222 5.796 57.944 1.00 28.06 218 TYR A O 1
ATOM 1689 N N . HIS A 1 219 ? 18.124 5.830 60.012 1.00 29.02 219 HIS A N 1
ATOM 1690 C CA . HIS A 1 219 ? 17.253 6.765 60.759 1.00 29.02 219 HIS A CA 1
ATOM 1691 C C . HIS A 1 219 ? 17.747 8.238 60.710 1.00 29.02 219 HIS A C 1
ATOM 1693 O O . HIS A 1 219 ? 18.957 8.427 60.716 1.00 29.02 219 HIS A O 1
ATOM 1699 N N . HIS A 1 220 ? 16.854 9.249 60.817 1.00 28.39 220 HIS A N 1
ATOM 1700 C CA . HIS A 1 220 ? 16.693 10.191 61.972 1.00 28.39 220 HIS A CA 1
ATOM 1701 C C . HIS A 1 220 ? 15.910 11.510 61.660 1.00 28.39 220 HIS A C 1
ATOM 1703 O O . HIS A 1 220 ? 16.318 12.303 60.826 1.00 28.39 220 HIS A O 1
ATOM 1709 N N . GLN A 1 221 ? 14.824 11.711 62.435 1.00 27.19 221 GLN A N 1
ATOM 1710 C CA . GLN A 1 221 ? 14.304 12.903 63.166 1.00 27.19 221 GLN A CA 1
ATOM 1711 C C . GLN A 1 221 ? 13.895 14.272 62.533 1.00 27.19 221 GLN A C 1
ATOM 1713 O O . GLN A 1 221 ? 14.712 14.986 61.975 1.00 27.19 221 GLN A O 1
ATOM 1718 N N . LEU A 1 222 ? 12.615 14.631 62.823 1.00 26.52 222 LEU A N 1
ATOM 1719 C CA . LEU A 1 222 ? 12.001 15.860 63.431 1.00 26.52 222 LEU A CA 1
ATOM 1720 C C . LEU A 1 222 ? 12.497 17.264 62.992 1.00 26.52 222 LEU A C 1
ATOM 1722 O O . LEU A 1 222 ? 13.689 17.501 62.977 1.00 26.52 222 LEU A O 1
ATOM 1726 N N . SER A 1 223 ? 11.705 18.322 62.754 1.00 27.00 223 SER A N 1
ATOM 1727 C CA . SER A 1 223 ? 10.312 18.707 63.060 1.00 27.00 223 SER A CA 1
ATOM 1728 C C . SER A 1 223 ? 9.941 19.992 62.279 1.00 27.00 223 SER A C 1
ATOM 1730 O O . SER A 1 223 ? 10.807 20.847 62.128 1.00 27.00 223 SER A O 1
ATOM 1732 N N . ASN A 1 224 ? 8.673 20.212 61.896 1.00 27.59 224 ASN A N 1
ATOM 1733 C CA . ASN A 1 224 ? 7.914 21.433 62.245 1.00 27.59 224 ASN A CA 1
ATOM 1734 C C . ASN A 1 224 ? 6.486 21.427 61.678 1.00 27.59 224 ASN A C 1
ATOM 1736 O O . ASN A 1 224 ? 6.229 21.044 60.541 1.00 27.59 224 ASN A O 1
ATOM 1740 N N . ARG A 1 225 ? 5.560 21.863 62.537 1.00 27.47 225 ARG A N 1
ATOM 1741 C CA . ARG A 1 225 ? 4.129 22.046 62.289 1.00 27.47 225 ARG A CA 1
ATOM 1742 C C . ARG A 1 225 ? 3.891 23.170 61.283 1.00 27.47 225 ARG A C 1
ATOM 1744 O O . ARG A 1 225 ? 4.378 24.268 61.510 1.00 27.47 225 ARG A O 1
ATOM 1751 N N . LEU A 1 226 ? 2.986 22.943 60.336 1.00 27.88 226 LEU A N 1
ATOM 1752 C CA . LEU A 1 226 ? 1.941 23.902 59.974 1.00 27.88 226 LEU A CA 1
ATOM 1753 C C . LEU A 1 226 ? 0.672 23.099 59.680 1.00 27.88 226 LEU A C 1
ATOM 1755 O O . LEU A 1 226 ? 0.618 22.260 58.787 1.00 27.88 226 LEU A O 1
ATOM 1759 N N . SER A 1 227 ? -0.321 23.317 60.534 1.00 28.92 227 SER A N 1
ATOM 1760 C CA . SER A 1 227 ? -1.666 22.777 60.428 1.00 28.92 227 SER A CA 1
ATOM 1761 C C . SER A 1 227 ? -2.389 23.461 59.271 1.00 28.92 227 SER A C 1
ATOM 1763 O O . SER A 1 227 ? -2.733 24.635 59.378 1.00 28.92 227 SER A O 1
ATOM 1765 N N . SER A 1 228 ? -2.724 22.710 58.229 1.00 26.77 228 SER A N 1
AT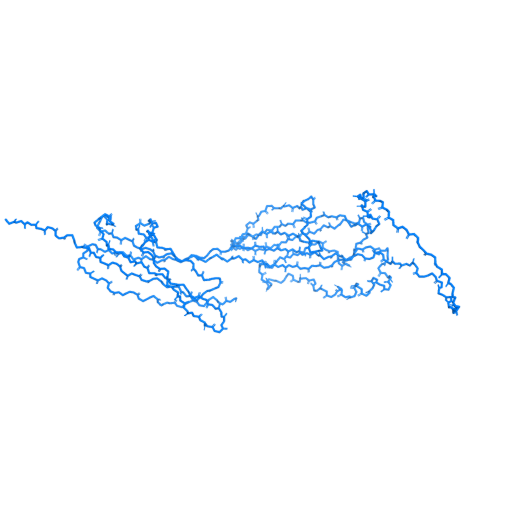OM 1766 C CA . SER A 1 228 ? -3.953 22.946 57.479 1.00 26.77 228 SER A CA 1
ATOM 1767 C C . SER A 1 228 ? -4.664 21.609 57.292 1.00 26.77 228 SER A C 1
ATOM 1769 O O . SER A 1 228 ? -4.177 20.676 56.659 1.00 26.77 228 SER A O 1
ATOM 1771 N N . ASN A 1 229 ? -5.820 21.500 57.943 1.00 30.53 229 ASN A N 1
ATOM 1772 C CA . ASN A 1 229 ? -6.775 20.422 57.751 1.00 30.53 229 ASN A CA 1
ATOM 1773 C C . ASN A 1 229 ? -7.212 20.394 56.277 1.00 30.53 229 ASN A C 1
ATOM 1775 O O . ASN A 1 229 ? -8.137 21.110 55.906 1.00 30.53 229 ASN A O 1
ATOM 1779 N N . SER A 1 230 ? -6.591 19.547 55.456 1.00 30.05 230 SER A N 1
ATOM 1780 C CA . SER A 1 230 ? -7.199 19.058 54.217 1.00 30.05 230 SER A CA 1
ATOM 1781 C C . SER A 1 230 ? -7.722 17.652 54.485 1.00 30.05 230 SER A C 1
ATOM 1783 O O . SER A 1 230 ? -6.998 16.657 54.451 1.00 30.05 230 SER A O 1
ATOM 1785 N N . LYS A 1 231 ? -8.995 17.600 54.884 1.00 30.30 231 LYS A N 1
ATOM 1786 C CA . LYS A 1 231 ? -9.767 16.364 54.974 1.00 30.30 231 LYS A CA 1
ATOM 1787 C C . LYS A 1 231 ? -9.827 15.743 53.578 1.00 30.30 231 LYS A C 1
ATOM 1789 O O . LYS A 1 231 ? -10.351 16.372 52.674 1.00 30.30 231 LYS A O 1
ATOM 1794 N N . ASN A 1 232 ? -9.334 14.509 53.473 1.00 35.81 232 ASN A N 1
ATOM 1795 C CA . ASN A 1 232 ? -9.702 13.494 52.487 1.00 35.81 232 ASN A CA 1
ATOM 1796 C C . ASN A 1 232 ? -10.069 13.999 51.086 1.00 35.81 232 ASN A C 1
ATOM 1798 O O . ASN A 1 232 ? -11.248 14.124 50.773 1.00 35.81 232 ASN A O 1
ATOM 1802 N N . ASP A 1 233 ? -9.070 14.090 50.212 1.00 31.78 233 ASP A N 1
ATOM 1803 C CA . ASP A 1 233 ? -9.298 13.965 48.774 1.00 31.78 233 ASP A CA 1
ATOM 1804 C C . ASP A 1 233 ? -8.561 12.725 48.245 1.00 31.78 233 ASP A C 1
ATOM 1806 O O . ASP A 1 233 ? -7.541 12.769 47.563 1.00 31.78 233 ASP A O 1
ATOM 1810 N N . ARG A 1 234 ? -9.049 11.555 48.675 1.00 36.31 234 ARG A N 1
ATOM 1811 C CA . ARG A 1 234 ? -8.746 10.260 48.052 1.00 36.31 234 ARG A CA 1
ATOM 1812 C C . ARG A 1 234 ? -9.953 9.829 47.228 1.00 36.31 234 ARG A C 1
ATOM 1814 O O . ARG A 1 234 ? -10.576 8.812 47.504 1.00 36.31 234 ARG A O 1
ATOM 1821 N N . THR A 1 235 ? -10.264 10.601 46.196 1.00 40.00 235 THR A N 1
ATOM 1822 C CA . THR A 1 235 ? -10.975 10.078 45.029 1.00 40.00 235 THR A CA 1
ATOM 1823 C C . THR A 1 235 ? -10.113 10.322 43.800 1.00 40.00 235 THR A C 1
ATOM 1825 O O . THR A 1 235 ? -10.419 11.137 42.942 1.00 40.00 235 THR A O 1
ATOM 1828 N N . SER A 1 236 ? -8.984 9.604 43.724 1.00 40.72 236 SER A N 1
ATOM 1829 C CA . SER A 1 236 ? -8.265 9.449 42.458 1.00 40.72 236 SER A CA 1
ATOM 1830 C C . SER A 1 236 ? -9.218 8.734 41.508 1.00 40.72 236 SER A C 1
ATOM 1832 O O . SER A 1 236 ? -9.415 7.523 41.602 1.00 40.72 236 SER A O 1
ATOM 1834 N N . SER A 1 237 ? -9.908 9.501 40.673 1.00 51.84 237 SER A N 1
ATOM 1835 C CA . SER A 1 237 ? -10.804 8.986 39.652 1.00 51.84 237 SER A CA 1
ATOM 1836 C C . SER A 1 237 ? -10.007 8.019 38.771 1.00 51.84 237 SER A C 1
ATOM 1838 O O . SER A 1 237 ? -9.028 8.439 38.155 1.00 51.84 237 SER A O 1
ATOM 1840 N N . ASN A 1 238 ? -10.393 6.740 38.727 1.00 61.09 238 ASN A N 1
ATOM 1841 C CA . ASN A 1 238 ? -9.749 5.684 37.929 1.00 61.09 238 ASN A CA 1
ATOM 1842 C C . ASN A 1 238 ? -10.032 5.865 36.422 1.00 61.09 238 ASN A C 1
ATOM 1844 O O . ASN A 1 238 ? -10.533 4.961 35.758 1.00 61.09 238 ASN A O 1
ATOM 1848 N N . ILE A 1 239 ? -9.804 7.066 35.892 1.00 63.94 239 ILE A N 1
ATOM 1849 C CA . ILE A 1 239 ? -10.107 7.431 34.514 1.00 63.94 239 ILE A CA 1
ATOM 1850 C C . ILE A 1 239 ? -8.930 7.019 33.630 1.00 63.94 239 ILE A C 1
ATOM 1852 O O . ILE A 1 239 ? -7.874 7.646 33.643 1.00 63.94 239 ILE A O 1
ATOM 1856 N N . LYS A 1 240 ? -9.142 6.000 32.802 1.00 78.12 240 LYS A N 1
ATOM 1857 C CA . LYS A 1 240 ? -8.193 5.514 31.807 1.00 78.12 240 LYS A CA 1
ATOM 1858 C C . LYS A 1 240 ? -8.591 5.973 30.414 1.00 78.12 240 LYS A C 1
ATOM 1860 O O . LYS A 1 240 ? -9.688 5.692 29.952 1.00 78.12 240 LYS A O 1
ATOM 1865 N N . GLN A 1 241 ? -7.688 6.626 29.701 1.00 83.19 241 GLN A N 1
ATOM 1866 C CA . GLN A 1 241 ? -7.899 6.935 28.288 1.00 83.19 241 GLN A CA 1
ATOM 1867 C C . GLN A 1 241 ? -7.437 5.759 27.423 1.00 83.19 241 GLN A C 1
ATOM 1869 O O . GLN A 1 241 ? -6.412 5.135 27.699 1.00 83.19 241 GLN A O 1
ATOM 1874 N N . TYR A 1 242 ? -8.204 5.458 26.381 1.00 87.88 242 TYR A N 1
ATOM 1875 C CA . TYR A 1 242 ? -7.850 4.500 25.344 1.00 87.88 242 TYR A CA 1
ATOM 1876 C C . TYR A 1 242 ? -7.733 5.240 24.015 1.00 87.88 242 TYR A C 1
ATOM 1878 O O . TYR A 1 242 ? -8.711 5.821 23.541 1.00 87.88 242 TYR A O 1
ATOM 1886 N N . ARG A 1 243 ? -6.544 5.197 23.415 1.00 90.62 243 ARG A N 1
ATOM 1887 C CA . ARG A 1 243 ? -6.269 5.685 22.062 1.00 90.62 243 ARG A CA 1
ATOM 1888 C C . ARG A 1 243 ? -6.382 4.514 21.097 1.00 90.62 243 ARG A C 1
ATOM 1890 O O . ARG A 1 243 ? -5.597 3.577 21.183 1.00 90.62 243 A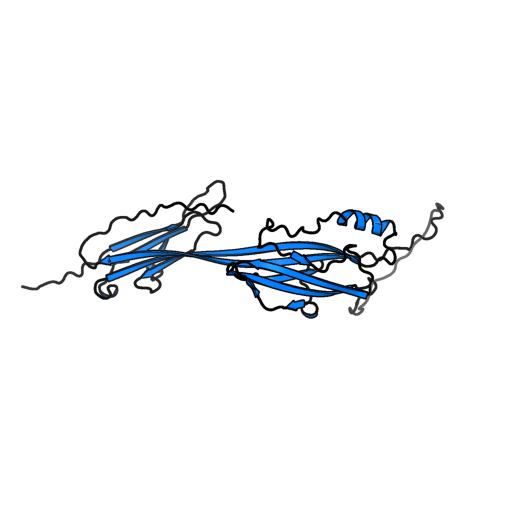RG A O 1
ATOM 1897 N N . ILE A 1 244 ? -7.357 4.550 20.204 1.00 93.62 244 ILE A N 1
ATOM 1898 C CA . ILE A 1 244 ? -7.596 3.503 19.215 1.00 93.62 244 ILE A CA 1
ATOM 1899 C C . ILE A 1 244 ? -7.205 4.039 17.848 1.00 93.62 244 ILE A C 1
ATOM 1901 O O . ILE A 1 244 ? -7.787 5.012 17.380 1.00 93.62 244 ILE A O 1
ATOM 1905 N N . LYS A 1 245 ? -6.249 3.391 17.187 1.00 95.12 245 LYS A N 1
ATOM 1906 C CA . LYS A 1 245 ? -5.920 3.671 15.786 1.00 95.12 245 LYS A CA 1
ATOM 1907 C C . LYS A 1 245 ? -6.359 2.508 14.922 1.00 95.12 245 LYS A C 1
ATOM 1909 O O . LYS A 1 245 ? -6.174 1.358 15.309 1.00 95.12 245 LYS A O 1
ATOM 1914 N N . CYS A 1 246 ? -6.899 2.805 13.749 1.00 95.69 246 CYS A N 1
ATOM 1915 C CA . CYS A 1 246 ? -6.987 1.840 12.667 1.00 95.69 246 CYS A CA 1
ATOM 1916 C C . CYS A 1 246 ? -6.046 2.280 11.559 1.00 95.69 246 CYS A C 1
ATOM 1918 O O . CYS A 1 246 ? -6.138 3.413 11.091 1.00 95.69 246 CYS A O 1
ATOM 1920 N N . LEU A 1 247 ? -5.154 1.383 11.161 1.00 95.69 247 LEU A N 1
ATOM 1921 C CA . LEU A 1 247 ? -4.225 1.564 10.059 1.00 95.69 247 LEU A CA 1
ATOM 1922 C C . LEU A 1 247 ? -4.778 0.826 8.841 1.00 95.69 247 LEU A C 1
ATOM 1924 O O . LEU A 1 247 ? -5.242 -0.307 8.964 1.00 95.69 247 LEU A O 1
ATOM 1928 N N . ALA A 1 248 ? -4.697 1.454 7.674 1.00 94.50 248 ALA A N 1
ATOM 1929 C CA . ALA A 1 248 ? -4.924 0.831 6.381 1.00 94.50 248 ALA A CA 1
ATOM 1930 C C . ALA A 1 248 ? -3.638 0.935 5.560 1.00 94.50 248 ALA A C 1
ATOM 1932 O O . ALA A 1 248 ? -3.228 2.028 5.166 1.00 94.50 248 ALA A O 1
ATOM 1933 N N . SER A 1 249 ? -2.997 -0.208 5.332 1.00 94.12 249 SER A N 1
ATOM 1934 C CA . SER A 1 249 ? -1.760 -0.329 4.563 1.00 94.12 249 SER A CA 1
ATOM 1935 C C . SER A 1 249 ? -2.060 -0.844 3.160 1.00 94.12 249 SER A C 1
ATOM 1937 O O . SER A 1 249 ? -2.802 -1.813 2.990 1.00 94.12 249 SER A O 1
ATOM 1939 N N . MET A 1 250 ? -1.477 -0.201 2.154 1.00 90.00 250 MET A N 1
ATOM 1940 C CA . MET A 1 250 ? -1.688 -0.503 0.741 1.00 90.00 250 MET A CA 1
ATOM 1941 C C . MET A 1 250 ? -0.352 -0.611 0.015 1.00 90.00 250 MET A C 1
ATOM 1943 O O . MET A 1 250 ? 0.597 0.113 0.320 1.00 90.00 250 MET A O 1
ATOM 1947 N N . GLU A 1 251 ? -0.315 -1.500 -0.974 1.00 88.44 251 GLU A N 1
ATOM 1948 C CA . GLU A 1 251 ? 0.780 -1.633 -1.927 1.00 88.44 251 GLU A CA 1
ATOM 1949 C C . GLU A 1 251 ? 0.212 -1.497 -3.339 1.00 88.44 251 GLU A C 1
ATOM 1951 O O . GLU A 1 251 ? -0.681 -2.246 -3.738 1.00 88.44 251 GLU A O 1
ATOM 1956 N N . LYS A 1 252 ? 0.708 -0.514 -4.089 1.00 85.38 252 LYS A N 1
ATOM 1957 C CA . LYS A 1 252 ? 0.312 -0.265 -5.472 1.00 85.38 252 LYS A CA 1
ATOM 1958 C C . LYS A 1 252 ? 1.521 -0.456 -6.371 1.00 85.38 252 LYS A C 1
ATOM 1960 O O . LYS A 1 252 ? 2.500 0.270 -6.227 1.00 85.38 252 LYS A O 1
ATOM 1965 N N . ASN A 1 253 ? 1.424 -1.392 -7.309 1.00 86.94 253 ASN A N 1
ATOM 1966 C CA . ASN A 1 253 ? 2.420 -1.550 -8.359 1.00 86.94 253 ASN A CA 1
ATOM 1967 C C . ASN A 1 253 ? 1.961 -0.823 -9.637 1.00 86.94 253 ASN A C 1
ATOM 1969 O O . ASN A 1 253 ? 0.807 -0.955 -10.058 1.00 86.94 253 ASN A O 1
ATOM 1973 N N . ILE A 1 254 ? 2.845 -0.009 -10.210 1.00 86.38 254 ILE A N 1
ATOM 1974 C CA . ILE A 1 254 ? 2.626 0.761 -11.433 1.00 86.38 254 ILE A CA 1
ATOM 1975 C C . ILE A 1 254 ? 3.685 0.341 -12.453 1.00 86.38 254 ILE A C 1
ATOM 1977 O O . ILE A 1 254 ? 4.877 0.559 -12.244 1.00 86.38 254 ILE A O 1
ATOM 1981 N N . TYR A 1 255 ? 3.230 -0.201 -13.584 1.00 85.44 255 TYR A N 1
ATOM 1982 C CA . TYR A 1 255 ? 4.096 -0.657 -14.667 1.00 85.44 255 TYR A CA 1
ATOM 1983 C C . TYR A 1 255 ? 3.958 0.219 -15.909 1.00 85.44 255 TYR A C 1
ATOM 1985 O O . TYR A 1 255 ? 2.845 0.541 -16.331 1.00 85.44 255 TYR A O 1
ATOM 1993 N N . HIS A 1 256 ? 5.081 0.498 -16.568 1.00 85.31 256 HIS A N 1
ATOM 1994 C CA . HIS A 1 256 ? 5.090 0.977 -17.949 1.00 85.31 256 HIS A CA 1
ATOM 1995 C C . HIS A 1 256 ? 6.023 0.120 -18.797 1.00 85.31 256 HIS A C 1
ATOM 1997 O O . HIS A 1 256 ? 7.117 -0.247 -18.373 1.00 85.31 256 HIS A O 1
ATOM 2003 N N . VAL A 1 257 ? 5.581 -0.201 -20.010 1.00 86.69 257 VAL A N 1
ATOM 2004 C CA . VAL A 1 257 ? 6.303 -1.075 -20.936 1.00 86.69 257 VAL A CA 1
ATOM 2005 C C . VAL A 1 257 ? 6.569 -0.318 -22.222 1.00 86.69 257 VAL A C 1
ATOM 2007 O O . VAL A 1 257 ? 5.650 0.253 -22.811 1.00 86.69 257 VAL A O 1
ATOM 2010 N N . LYS A 1 258 ? 7.813 -0.366 -22.699 1.00 83.88 258 LYS A N 1
ATOM 2011 C CA . LYS A 1 258 ? 8.182 0.132 -24.020 1.00 83.88 258 LYS A CA 1
ATOM 2012 C C . LYS A 1 258 ? 8.925 -0.929 -24.811 1.00 83.88 258 LYS A C 1
ATOM 2014 O O . LYS A 1 258 ? 9.894 -1.492 -24.317 1.00 83.88 258 LYS A O 1
ATOM 2019 N N . ASN A 1 259 ? 8.462 -1.192 -26.029 1.00 84.06 259 ASN A N 1
ATOM 2020 C CA . ASN A 1 259 ? 9.022 -2.208 -26.916 1.00 84.06 259 ASN A CA 1
ATOM 2021 C C . ASN A 1 259 ? 9.674 -1.556 -28.135 1.00 84.06 259 ASN A C 1
ATOM 2023 O O . ASN A 1 259 ? 9.122 -0.601 -28.674 1.00 84.06 259 ASN A O 1
ATOM 2027 N N . GLU A 1 260 ? 10.777 -2.136 -28.590 1.00 78.31 260 GLU A N 1
ATOM 2028 C CA . GLU A 1 260 ? 11.448 -1.840 -29.852 1.00 78.31 260 GLU A CA 1
ATOM 2029 C C . GLU A 1 260 ? 11.658 -3.157 -30.609 1.00 78.31 260 GLU A C 1
ATOM 2031 O O . GLU A 1 260 ? 12.024 -4.175 -30.010 1.00 78.31 260 GLU A O 1
ATOM 2036 N N . LEU A 1 261 ? 11.414 -3.157 -31.920 1.00 76.62 261 LEU A N 1
ATOM 2037 C CA . LEU A 1 261 ? 11.602 -4.327 -32.773 1.00 76.62 261 LEU A CA 1
ATOM 2038 C C . LEU A 1 261 ? 12.658 -4.015 -33.829 1.00 76.62 261 LEU A C 1
ATOM 2040 O O . LEU A 1 261 ? 12.430 -3.209 -34.728 1.00 76.62 261 LEU A O 1
ATOM 2044 N N . LEU A 1 262 ? 13.808 -4.674 -33.727 1.00 73.12 262 LEU A N 1
ATOM 2045 C CA . LEU A 1 262 ? 14.917 -4.502 -34.653 1.00 73.12 262 LEU A CA 1
ATOM 2046 C C . LEU A 1 262 ? 14.903 -5.627 -35.690 1.00 73.12 262 LEU A C 1
ATOM 2048 O O . LEU A 1 262 ? 14.917 -6.815 -35.359 1.00 73.12 262 LEU A O 1
ATOM 2052 N N . LEU A 1 263 ? 14.893 -5.237 -36.962 1.00 66.06 263 LEU A N 1
ATOM 2053 C CA . LEU A 1 263 ? 15.082 -6.142 -38.093 1.00 66.06 263 LEU A CA 1
ATOM 2054 C C . LEU A 1 263 ? 16.580 -6.398 -38.274 1.00 66.06 263 LEU A C 1
ATOM 2056 O O . LEU A 1 263 ? 17.359 -5.446 -38.280 1.00 66.06 263 LEU A O 1
ATOM 2060 N N . GLY A 1 264 ? 16.982 -7.652 -38.493 1.00 55.78 264 GLY A N 1
ATOM 2061 C CA . GLY A 1 264 ? 18.367 -8.051 -38.798 1.00 55.78 264 GLY A CA 1
ATOM 2062 C C . GLY A 1 264 ? 18.891 -7.577 -40.165 1.00 55.78 264 GLY A C 1
ATOM 2063 O O . GLY A 1 264 ? 19.613 -8.304 -40.840 1.00 55.78 264 GLY A O 1
ATOM 2064 N N . THR A 1 265 ? 18.504 -6.379 -40.606 1.00 49.38 265 THR A N 1
ATOM 2065 C CA . THR A 1 265 ? 18.976 -5.740 -41.840 1.00 49.38 265 THR A CA 1
ATOM 2066 C C . THR A 1 265 ? 19.982 -4.641 -41.498 1.00 49.38 265 THR A C 1
ATOM 2068 O O . THR A 1 265 ? 19.897 -4.015 -40.447 1.00 49.38 265 THR A O 1
ATOM 2071 N N . SER A 1 266 ? 20.959 -4.418 -42.374 1.00 45.12 266 SER A N 1
ATOM 2072 C CA . SER A 1 266 ? 22.210 -3.674 -42.154 1.00 45.12 266 SER A CA 1
ATOM 2073 C C . SER A 1 266 ? 22.098 -2.151 -41.916 1.00 45.12 266 SER A C 1
ATOM 2075 O O . SER A 1 266 ? 22.925 -1.396 -42.429 1.00 45.12 266 SER A O 1
ATOM 2077 N N . LYS A 1 267 ? 21.098 -1.648 -41.185 1.00 41.09 267 LYS A N 1
ATOM 2078 C CA . LYS A 1 267 ? 20.936 -0.209 -40.919 1.00 41.09 267 LYS A CA 1
ATOM 2079 C C . LYS A 1 267 ? 21.101 0.119 -39.436 1.00 41.09 267 LYS A C 1
ATOM 2081 O O . LYS A 1 267 ? 20.367 -0.377 -38.591 1.00 41.09 267 LYS A O 1
ATOM 2086 N N . GLN A 1 268 ? 22.067 0.997 -39.148 1.00 41.41 268 GLN A N 1
ATOM 2087 C CA . GLN A 1 268 ? 22.225 1.686 -37.865 1.00 41.41 268 GLN A CA 1
ATOM 2088 C C . GLN A 1 268 ? 20.903 2.361 -37.467 1.00 41.41 268 GLN A C 1
ATOM 2090 O O . GLN A 1 268 ? 20.449 3.267 -38.164 1.00 41.41 268 GLN A O 1
ATOM 2095 N N . SER A 1 269 ? 20.303 1.967 -36.340 1.00 40.41 269 SER A N 1
ATOM 2096 C CA . SER A 1 269 ? 19.238 2.747 -35.701 1.00 40.41 269 SER A CA 1
ATOM 2097 C C . SER A 1 269 ? 19.859 3.654 -34.638 1.00 40.41 269 SER A C 1
ATOM 2099 O O . SER A 1 269 ? 20.057 3.266 -33.485 1.00 40.41 269 SER A O 1
ATOM 2101 N N . SER A 1 270 ? 20.224 4.868 -35.036 1.00 38.97 270 SER A N 1
ATOM 2102 C CA . SER A 1 270 ? 20.589 5.927 -34.101 1.00 38.97 270 SER A CA 1
ATOM 2103 C C . SER A 1 270 ? 19.325 6.608 -33.576 1.00 38.97 270 SER A C 1
ATOM 2105 O O . SER A 1 270 ? 18.590 7.210 -34.349 1.00 38.97 270 SER A O 1
ATOM 2107 N N . GLY A 1 271 ? 19.138 6.569 -32.255 1.00 35.28 271 GLY A N 1
ATOM 2108 C CA . GLY A 1 271 ? 18.405 7.588 -31.502 1.00 35.28 271 GLY A CA 1
ATOM 2109 C C . GLY A 1 271 ? 16.897 7.388 -31.363 1.00 35.28 271 GLY A C 1
ATOM 2110 O O . GLY A 1 271 ? 16.132 7.709 -32.264 1.00 35.28 271 GLY A O 1
ATOM 2111 N N . LEU A 1 272 ? 16.460 7.017 -30.158 1.00 39.53 272 LEU A N 1
ATOM 2112 C CA . LEU A 1 272 ? 15.129 7.380 -29.676 1.00 39.53 272 LEU A CA 1
ATOM 2113 C C . LEU A 1 272 ? 15.246 8.212 -28.398 1.00 39.53 272 LEU A C 1
ATOM 2115 O O . LEU A 1 272 ? 15.856 7.808 -27.407 1.00 39.53 272 LEU A O 1
ATOM 2119 N N . HIS A 1 273 ? 14.659 9.406 -28.465 1.00 35.94 273 HIS A N 1
ATOM 2120 C CA . HIS A 1 273 ? 14.377 10.292 -27.348 1.00 35.94 273 HIS A CA 1
ATOM 2121 C C . HIS A 1 273 ? 12.919 10.054 -26.950 1.00 35.94 273 HIS A C 1
ATOM 2123 O O . HIS A 1 273 ? 12.013 10.273 -27.752 1.00 35.94 273 HIS A O 1
ATOM 2129 N N . PHE A 1 274 ? 12.681 9.587 -25.728 1.00 39.44 274 PHE A N 1
ATOM 2130 C CA . PHE A 1 274 ? 11.332 9.416 -25.203 1.00 39.44 274 PHE A CA 1
ATOM 2131 C C . PHE A 1 274 ? 11.019 10.576 -24.264 1.00 39.44 274 PHE A C 1
ATOM 2133 O O . PHE A 1 274 ? 11.556 10.662 -23.166 1.00 39.44 274 PHE A O 1
ATOM 2140 N N . SER A 1 275 ? 10.175 11.483 -24.741 1.00 36.22 275 SER A N 1
ATOM 2141 C CA . SER A 1 275 ? 9.583 12.576 -23.980 1.00 36.22 275 SER A CA 1
ATOM 2142 C C . SER A 1 275 ? 8.081 12.458 -24.171 1.00 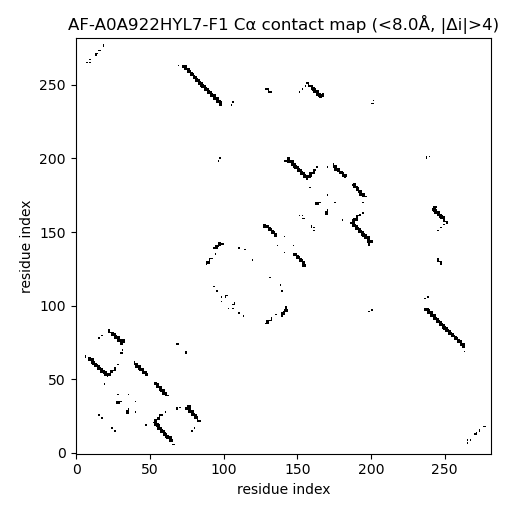36.22 275 SER A C 1
ATOM 2144 O O . SER A 1 275 ? 7.621 12.668 -25.288 1.00 36.22 275 SER A O 1
ATOM 2146 N N . GLU A 1 276 ? 7.337 12.148 -23.113 1.00 33.97 276 GLU A N 1
ATOM 2147 C CA . GLU A 1 276 ? 5.931 12.541 -23.017 1.00 33.97 276 GLU A CA 1
ATOM 2148 C C . GLU A 1 276 ? 5.489 12.623 -21.550 1.00 33.97 276 GLU A C 1
ATOM 2150 O O . GLU A 1 276 ? 5.908 11.820 -20.718 1.00 33.97 276 GLU A O 1
ATOM 2155 N N . ASN A 1 277 ? 4.709 13.670 -21.265 1.00 35.03 277 ASN A N 1
ATOM 2156 C CA . ASN A 1 277 ? 4.381 14.223 -19.952 1.00 35.03 277 ASN A CA 1
ATOM 2157 C C . ASN A 1 277 ? 3.253 13.471 -19.244 1.00 35.03 277 ASN A C 1
ATOM 2159 O O . ASN A 1 277 ? 2.145 13.427 -19.763 1.00 35.03 277 ASN A O 1
ATOM 2163 N N . PHE A 1 278 ? 3.476 13.066 -17.997 1.00 35.28 278 PHE A N 1
ATOM 2164 C CA . PHE A 1 278 ? 2.433 12.803 -17.012 1.00 35.28 278 PHE A CA 1
ATOM 2165 C C . PHE A 1 278 ? 2.900 13.264 -15.630 1.00 35.28 278 PHE A C 1
ATOM 2167 O O . PHE A 1 278 ? 3.721 12.626 -14.974 1.00 35.28 278 PHE A O 1
ATOM 2174 N N . ALA A 1 279 ? 2.372 14.409 -15.199 1.00 27.59 279 ALA A N 1
ATOM 2175 C CA . ALA A 1 279 ? 2.382 14.792 -13.798 1.00 27.59 279 ALA A CA 1
ATOM 2176 C C . ALA A 1 279 ? 1.403 13.873 -13.054 1.00 27.59 279 ALA A C 1
ATOM 2178 O O . ALA A 1 279 ? 0.209 13.861 -13.355 1.00 27.59 279 ALA A O 1
ATOM 2179 N N . LEU A 1 280 ? 1.898 13.103 -12.087 1.00 32.12 280 LEU A N 1
ATOM 2180 C CA . LEU A 1 280 ? 1.041 12.543 -11.048 1.00 32.12 280 LEU A CA 1
ATOM 2181 C C . LEU A 1 280 ? 0.725 13.690 -10.086 1.00 32.12 280 LEU A C 1
ATOM 2183 O O . LEU A 1 280 ? 1.523 14.002 -9.206 1.00 32.12 280 LEU A O 1
ATOM 2187 N N . HIS A 1 281 ? -0.405 14.364 -10.301 1.00 25.45 281 HIS A N 1
ATOM 2188 C CA . HIS A 1 281 ? -0.965 15.215 -9.258 1.00 25.45 281 HIS A CA 1
ATOM 2189 C C . HIS A 1 281 ? -1.543 14.332 -8.137 1.00 25.45 281 HIS A C 1
ATOM 2191 O O . HIS A 1 281 ? -2.113 13.280 -8.447 1.00 25.45 281 HIS A O 1
ATOM 2197 N N . PRO A 1 282 ? -1.352 14.728 -6.864 1.00 33.09 282 PRO A N 1
ATOM 2198 C CA . PRO A 1 282 ? -1.929 14.049 -5.708 1.00 33.09 282 PRO A CA 1
ATOM 2199 C C . PRO A 1 282 ? -3.461 14.100 -5.695 1.00 33.09 282 PRO A C 1
ATOM 2201 O O . PRO A 1 282 ? -4.032 15.068 -6.251 1.00 33.09 282 PRO A O 1
#

Solvent-accessible surface area (backbone atoms only — not comparable to full-atom values): 17493 Å² total; per-residue (Å²): 135,86,83,79,79,75,82,78,62,50,76,43,77,46,69,51,69,53,72,62,29,82,67,53,46,49,77,45,50,24,48,70,85,40,76,50,59,67,91,32,50,44,82,42,89,49,87,43,89,48,100,83,70,35,28,31,29,32,37,34,43,44,49,71,45,51,79,87,62,37,63,96,52,33,34,42,40,34,46,36,36,41,32,77,46,75,51,72,39,67,33,77,49,73,35,41,32,29,54,95,50,74,82,41,74,75,45,42,56,55,46,62,69,55,68,71,58,72,75,79,74,90,46,96,81,58,66,60,54,54,29,44,80,41,65,74,53,94,81,34,61,40,44,58,66,38,75,48,53,34,38,38,39,30,34,30,78,56,61,33,50,70,49,51,25,51,67,88,35,76,52,60,70,92,31,51,40,86,53,76,74,40,81,43,94,89,72,34,20,36,25,42,39,33,44,45,50,66,41,72,67,95,85,70,81,83,76,86,69,82,90,81,84,89,84,84,89,88,88,88,84,90,87,84,89,80,90,72,93,76,78,80,86,84,72,80,72,60,63,42,78,44,42,39,35,34,39,26,37,40,66,41,80,49,78,49,79,46,78,48,81,43,64,82,58,101,65,89,84,81,83,76,84,85,81,82,92,77,84,85,74,132

Organism: Dermatophagoides farinae (NCBI:txid6954)

Foldseek 3Di:
DDPPPPFPWFKDKDKDKDDFDVVEWDKFKDKVNHTDDVVQKDWDADDDPDVVPTGMTMMIGTDTDGPVSQDVQKIKMKIKIKDKDKDKAKDKDKAKEFFPDCPDPVNVVVQVVRLPVPPPPPDVPPPQAYKDKDQQDNSSYDYQFDKRKIKIKGKAVAEWDKFKDKPNHTADPVQKDFDDWAADPVRIIMGMMMGIDGHHQPPDPPPPDDDDDDDDDDDDDDDDDDDDDPPDPPPPGSMDMIMMMMMTIDIDMDMDMDMDMDGNDDDRDDDDDDDDDDDPDD

Radius of gyration: 32.95 Å; Cα contacts (8 Å, |Δi|>4): 496; chains: 1; bounding box: 57×42×118 Å

Mean predicted aligned error: 15.38 Å